Protein AF-A0A7S1CVS3-F1 (afdb_monomer)

Nearest PDB structures (foldseek):
  8dti-assembly1_B  TM=2.992E-01  e=9.315E-01  Arabidopsis thaliana
  2vgx-assembly1_B  TM=3.542E-01  e=3.671E+00  Yersinia enterocolitica
  4eba-assembly1_A  TM=3.182E-01  e=9.308E+00  Kluyveromyces lactis NRRL Y-1140
  6ixe-assembly1_A  TM=2.007E-01  e=2.873E+00  Homo sapiens
  6djl-assembly1_C  TM=1.497E-01  e=4.689E+00  Homo sapiens

Solvent-accessible surface area (backbone atoms only — not comparable to full-atom values): 9410 Å² total; per-residue (Å²): 112,72,71,58,54,51,52,50,48,51,51,50,51,50,48,51,50,48,48,50,50,35,66,66,68,74,76,48,76,77,77,57,92,56,55,66,53,52,51,52,52,53,50,31,69,76,44,75,64,57,76,87,46,68,66,67,38,40,54,53,17,51,50,20,41,56,49,18,71,74,68,66,44,62,70,28,43,55,46,14,55,51,31,34,55,55,36,44,53,40,37,76,70,65,40,68,83,28,45,32,48,32,37,37,43,51,32,48,63,42,50,74,40,58,73,59,29,64,77,39,40,71,60,42,55,49,32,38,52,49,18,28,52,47,21,51,76,68,68,40,56,71,54,22,19,53,40,30,35,51,43,16,50,44,32,35,75,76,69,60,39,54,70,66,15,52,53,33,38,51,51,17,53,49,40,56,60,74,71,110

Foldseek 3Di:
DVVVLVVVVVVLVVVLVVVLCCLQVVPDDPPPPCVLVVSQVVVCVSPVPDPPDLVSLLSLLVVLLVVCVVPVDVVSLVSNVVSLVVLVVVVVVVVLVSVLSNLLSVLSNQVSVLVSCVVCVVVSLVSLVVSLVSCVVVVPLVSNLSSLLVSLCCCCPRVNNPVVSVVSPVVSVVSVVVVD

Structure (mmCIF, N/CA/C/O backbone):
data_AF-A0A7S1CVS3-F1
#
_entry.id   AF-A0A7S1CVS3-F1
#
loop_
_atom_site.group_PDB
_atom_site.id
_atom_site.type_symbol
_atom_site.label_atom_id
_atom_site.label_alt_id
_atom_site.label_comp_id
_atom_site.label_asym_id
_atom_site.label_entity_id
_atom_site.label_seq_id
_atom_site.pdbx_PDB_ins_code
_atom_site.Cartn_x
_atom_site.Cartn_y
_atom_site.Cartn_z
_atom_site.occupancy
_atom_site.B_iso_or_equiv
_atom_site.auth_seq_id
_atom_site.auth_comp_id
_atom_site.auth_asym_id
_atom_site.auth_atom_id
_atom_site.pdbx_PDB_model_num
ATOM 1 N N . ILE A 1 1 ? 1.269 -19.958 -30.016 1.00 48.56 1 ILE A N 1
ATOM 2 C CA . ILE A 1 1 ? 1.793 -20.175 -28.644 1.00 48.56 1 ILE A CA 1
ATOM 3 C C . ILE A 1 1 ? 2.283 -18.860 -28.011 1.00 48.56 1 ILE A C 1
ATOM 5 O O . ILE A 1 1 ? 1.741 -18.489 -26.980 1.00 48.56 1 ILE A O 1
ATOM 9 N N . GLU A 1 2 ? 3.196 -18.084 -28.617 1.00 33.97 2 GLU A N 1
ATOM 10 C CA . GLU A 1 2 ? 3.645 -16.783 -28.047 1.00 33.97 2 GLU A CA 1
ATOM 11 C C . GLU A 1 2 ? 2.582 -15.661 -28.049 1.00 33.97 2 GLU A C 1
ATOM 13 O O . GLU A 1 2 ? 2.489 -14.868 -27.113 1.00 33.97 2 GLU A O 1
ATOM 18 N N . LEU A 1 3 ? 1.717 -15.603 -29.064 1.00 28.73 3 LEU A N 1
ATOM 19 C CA . LEU A 1 3 ? 0.639 -14.601 -29.139 1.00 28.73 3 LEU A CA 1
ATOM 20 C C . LEU A 1 3 ? -0.475 -14.825 -28.097 1.00 28.73 3 LEU A C 1
ATOM 22 O O . LEU A 1 3 ? -1.097 -13.874 -27.624 1.00 28.73 3 LEU A O 1
ATOM 26 N N . GLU A 1 4 ? -0.705 -16.073 -27.688 1.00 36.03 4 GLU A N 1
ATOM 27 C CA . GLU A 1 4 ? -1.702 -16.425 -26.668 1.00 36.03 4 GLU A CA 1
ATOM 28 C C . GLU A 1 4 ? -1.194 -16.143 -25.250 1.00 36.03 4 GLU A C 1
ATOM 30 O O . GLU A 1 4 ? -1.953 -15.650 -24.413 1.00 36.03 4 GLU A O 1
ATOM 35 N N . SER A 1 5 ? 0.097 -16.375 -24.985 1.00 35.81 5 SER A N 1
ATOM 36 C CA . SER A 1 5 ? 0.716 -16.045 -23.695 1.00 35.81 5 SER A CA 1
ATOM 37 C C . SER A 1 5 ? 0.800 -14.531 -23.471 1.00 35.81 5 SER A C 1
ATOM 39 O O . SER A 1 5 ? 0.556 -14.058 -22.359 1.00 35.81 5 SER A O 1
ATOM 41 N N . THR A 1 6 ? 1.041 -13.757 -24.534 1.00 37.31 6 THR A N 1
ATOM 42 C CA . THR A 1 6 ? 1.066 -12.286 -24.495 1.00 37.31 6 THR A CA 1
ATOM 43 C C . THR A 1 6 ? -0.329 -11.704 -24.224 1.00 37.31 6 THR A C 1
ATOM 45 O O . THR A 1 6 ? -0.484 -10.819 -23.381 1.00 37.31 6 THR A O 1
ATOM 48 N N . ASN A 1 7 ? -1.377 -12.268 -24.838 1.00 43.47 7 ASN A N 1
ATOM 49 C CA . ASN A 1 7 ? -2.770 -11.895 -24.560 1.00 43.47 7 ASN A CA 1
ATOM 50 C C . ASN A 1 7 ? -3.224 -12.285 -23.143 1.00 43.47 7 ASN A C 1
ATOM 52 O O . ASN A 1 7 ? -3.950 -11.532 -22.491 1.00 43.47 7 ASN A O 1
ATOM 56 N N . ALA A 1 8 ? -2.784 -13.437 -22.632 1.00 38.81 8 ALA A N 1
ATOM 57 C CA . ALA A 1 8 ? -3.053 -13.848 -21.256 1.00 38.81 8 ALA A CA 1
ATOM 58 C C . ALA A 1 8 ? -2.355 -12.933 -20.234 1.00 38.81 8 ALA A C 1
ATOM 60 O O . ALA A 1 8 ? -2.950 -12.603 -19.208 1.00 38.81 8 ALA A O 1
ATOM 61 N N . LEU A 1 9 ? -1.132 -12.471 -20.525 1.00 40.53 9 LEU A N 1
ATOM 62 C CA . LEU A 1 9 ? -0.400 -11.505 -19.701 1.00 40.53 9 LEU A CA 1
ATOM 63 C C . LEU A 1 9 ? -1.090 -10.139 -19.691 1.00 40.53 9 LEU A C 1
ATOM 65 O O . LEU A 1 9 ? -1.305 -9.583 -18.615 1.00 40.53 9 LEU A O 1
ATOM 69 N N . ALA A 1 10 ? -1.480 -9.631 -20.862 1.00 41.41 10 ALA A N 1
ATOM 70 C CA . ALA A 1 10 ? -2.217 -8.378 -20.977 1.00 41.41 10 ALA A CA 1
ATOM 71 C C . ALA A 1 10 ? -3.531 -8.443 -20.186 1.00 41.41 10 ALA A C 1
ATOM 73 O O . ALA A 1 10 ? -3.801 -7.547 -19.395 1.00 41.41 10 ALA A O 1
ATOM 74 N N . ARG A 1 11 ? -4.290 -9.544 -20.296 1.00 44.75 11 ARG A N 1
ATOM 75 C CA . ARG A 1 11 ? -5.521 -9.777 -19.519 1.00 44.75 11 ARG A CA 1
ATOM 76 C C . ARG A 1 11 ? -5.265 -9.937 -18.024 1.00 44.75 11 ARG A C 1
ATOM 78 O O . ARG A 1 11 ? -6.053 -9.439 -17.236 1.00 44.75 11 ARG A O 1
ATOM 85 N N . ALA A 1 12 ? -4.183 -10.594 -17.614 1.00 46.34 12 ALA A N 1
ATOM 86 C CA . ALA A 1 12 ? -3.839 -10.758 -16.203 1.00 46.34 12 ALA A CA 1
ATOM 87 C C . ALA A 1 12 ? -3.381 -9.437 -15.566 1.00 46.34 12 ALA A C 1
ATOM 89 O O . ALA A 1 12 ? -3.755 -9.141 -14.432 1.00 46.34 12 ALA A O 1
ATOM 90 N N . VAL A 1 13 ? -2.613 -8.624 -16.293 1.00 49.09 13 VAL A N 1
ATOM 91 C CA . VAL A 1 13 ? -2.205 -7.278 -15.870 1.00 49.09 13 VAL A CA 1
ATOM 92 C C . VAL A 1 13 ? -3.411 -6.346 -15.855 1.00 49.09 13 VAL A C 1
ATOM 94 O O . VAL A 1 13 ? -3.630 -5.721 -14.827 1.00 49.09 13 VAL A O 1
ATOM 97 N N . LEU A 1 14 ? -4.243 -6.328 -16.904 1.00 48.97 14 LEU A N 1
ATOM 98 C CA . LEU A 1 14 ? -5.512 -5.590 -16.937 1.00 48.97 14 LEU A CA 1
ATOM 99 C C . LEU A 1 14 ? -6.447 -6.027 -15.818 1.00 48.97 14 LEU A C 1
ATOM 101 O O . LEU A 1 14 ? -7.031 -5.169 -15.184 1.00 48.97 14 LEU A O 1
ATOM 105 N N . PHE A 1 15 ? -6.548 -7.322 -15.521 1.00 54.62 15 PHE A N 1
ATOM 106 C CA . PHE A 1 15 ? -7.357 -7.824 -14.414 1.00 54.62 15 PHE A CA 1
ATOM 107 C C . PHE A 1 15 ? -6.768 -7.422 -13.067 1.00 54.62 15 PHE A C 1
ATOM 109 O O . PHE A 1 15 ? -7.522 -7.039 -12.194 1.00 54.62 15 PHE A O 1
ATOM 116 N N . THR A 1 16 ? -5.444 -7.450 -12.883 1.00 53.47 16 THR A N 1
ATOM 117 C CA . THR A 1 16 ? -4.801 -6.994 -11.634 1.00 53.47 16 THR A CA 1
ATOM 118 C C . THR A 1 16 ? -4.971 -5.493 -11.459 1.00 53.47 16 THR A C 1
ATOM 120 O O . THR A 1 16 ? -5.294 -5.047 -10.370 1.00 53.47 16 THR A O 1
ATOM 123 N N . TYR A 1 17 ? -4.812 -4.729 -12.537 1.00 53.91 17 TYR A N 1
ATOM 124 C CA . TYR A 1 17 ? -5.022 -3.291 -12.568 1.00 53.91 17 TYR A CA 1
ATOM 125 C C . TYR A 1 17 ? -6.494 -2.969 -12.307 1.00 53.91 17 TYR A C 1
ATOM 127 O O . TYR A 1 17 ? -6.792 -2.189 -11.417 1.00 53.91 17 TYR A O 1
ATOM 135 N N . GLN A 1 18 ? -7.427 -3.662 -12.962 1.00 53.78 18 GLN A N 1
ATOM 136 C CA . GLN A 1 18 ? -8.861 -3.584 -12.686 1.00 53.78 18 GLN A CA 1
ATOM 137 C C . GLN A 1 18 ? -9.180 -3.999 -11.255 1.00 53.78 18 GLN A C 1
ATOM 139 O O . GLN A 1 18 ? -10.004 -3.340 -10.646 1.00 53.78 18 GLN A O 1
ATOM 144 N N . LEU A 1 19 ? -8.534 -5.017 -10.681 1.00 53.34 19 LEU A N 1
ATOM 145 C CA . LEU A 1 19 ? -8.735 -5.435 -9.292 1.00 53.34 19 LEU A CA 1
ATOM 146 C C . LEU A 1 19 ? -8.217 -4.373 -8.318 1.00 53.34 19 LEU A C 1
ATOM 148 O O . LEU A 1 19 ? -8.873 -4.094 -7.321 1.00 53.34 19 LEU A O 1
ATOM 152 N N . THR A 1 20 ? -7.061 -3.773 -8.607 1.00 51.88 20 THR A N 1
ATOM 153 C CA . THR A 1 20 ? -6.463 -2.687 -7.823 1.00 51.88 20 THR A CA 1
ATOM 154 C C . THR A 1 20 ? -7.328 -1.434 -7.891 1.00 51.88 20 THR A C 1
ATOM 156 O O . THR A 1 20 ? -7.692 -0.911 -6.844 1.00 51.88 20 THR A O 1
ATOM 159 N N . LEU A 1 21 ? -7.759 -1.023 -9.087 1.00 46.16 21 LEU A N 1
ATOM 160 C CA . LEU A 1 21 ? -8.699 0.082 -9.292 1.00 46.16 21 LEU A CA 1
ATOM 161 C C . LEU A 1 21 ? -10.051 -0.214 -8.615 1.00 46.16 21 LEU A C 1
ATOM 163 O O . LEU A 1 21 ? -10.599 0.631 -7.920 1.00 46.16 21 LEU A O 1
ATOM 167 N N . SER A 1 22 ? -10.563 -1.439 -8.729 1.00 44.00 22 SER A N 1
ATOM 168 C CA . SER A 1 22 ? -11.824 -1.883 -8.114 1.00 44.00 22 SER A CA 1
ATOM 169 C C . SER A 1 22 ? -11.771 -1.900 -6.584 1.00 44.00 22 SER A C 1
ATOM 171 O O . SER A 1 22 ? -12.767 -1.617 -5.916 1.00 44.00 22 SER A O 1
ATOM 173 N N . LEU A 1 23 ? -10.612 -2.233 -6.011 1.00 46.97 23 LEU A N 1
ATOM 174 C CA . LEU A 1 23 ? -10.381 -2.214 -4.569 1.00 46.97 23 LEU A CA 1
ATOM 175 C C . LEU A 1 23 ? -10.119 -0.801 -4.030 1.00 46.97 23 LEU A C 1
ATOM 177 O O . LEU A 1 23 ? -10.483 -0.559 -2.877 1.00 46.97 23 LEU A O 1
ATOM 181 N N . HIS A 1 24 ? -9.551 0.099 -4.842 1.00 42.38 24 HIS A N 1
ATOM 182 C CA . HIS A 1 24 ? -9.331 1.512 -4.508 1.00 42.38 24 HIS A CA 1
ATOM 183 C C . HIS A 1 24 ? -10.597 2.366 -4.617 1.00 42.38 24 HIS A C 1
ATOM 185 O O . HIS A 1 24 ? -11.024 2.950 -3.628 1.00 42.38 24 HIS A O 1
ATOM 191 N N . PHE A 1 25 ? -11.316 2.338 -5.739 1.00 40.97 25 PHE A N 1
ATOM 192 C CA . PHE A 1 25 ? -12.445 3.249 -5.977 1.00 40.97 25 PHE A CA 1
ATOM 193 C C . PHE A 1 25 ? -13.744 2.933 -5.208 1.00 40.97 25 PHE A C 1
ATOM 195 O O . PHE A 1 25 ? -14.779 3.526 -5.498 1.00 40.97 25 PHE A O 1
ATOM 202 N N . LYS A 1 26 ? -13.749 1.990 -4.250 1.00 45.81 26 LYS A N 1
ATOM 203 C CA . LYS A 1 26 ? -14.957 1.519 -3.520 1.00 45.81 26 LYS A CA 1
ATOM 204 C C . LYS A 1 26 ? -16.151 1.130 -4.422 1.00 45.81 26 LYS A C 1
ATOM 206 O O . LYS A 1 26 ? -17.255 0.940 -3.920 1.00 45.81 26 LYS A O 1
ATOM 211 N N . ALA A 1 27 ? -15.938 0.967 -5.727 1.00 41.53 27 ALA A N 1
ATOM 212 C CA . ALA A 1 27 ? -16.992 0.792 -6.724 1.00 41.53 27 ALA A CA 1
ATOM 213 C C . ALA A 1 27 ? -17.229 -0.671 -7.126 1.00 41.53 27 ALA A C 1
ATOM 215 O O . ALA A 1 27 ? -18.006 -0.939 -8.039 1.00 41.53 27 ALA A O 1
ATOM 216 N N . TRP A 1 28 ? -16.594 -1.643 -6.469 1.00 40.38 28 TRP A N 1
ATOM 217 C CA . TRP A 1 28 ? -16.768 -3.044 -6.837 1.00 40.38 28 TRP A CA 1
ATOM 218 C C . TRP A 1 28 ? -17.517 -3.835 -5.786 1.00 40.38 28 TRP A C 1
ATOM 220 O O . TRP A 1 28 ? -17.183 -3.810 -4.598 1.00 40.38 28 TRP A O 1
ATOM 230 N N . LYS A 1 29 ? -18.512 -4.584 -6.280 1.00 42.59 29 LYS A N 1
ATOM 231 C CA . LYS A 1 29 ? -19.126 -5.713 -5.586 1.00 42.59 29 LYS A CA 1
ATOM 232 C C . LYS A 1 29 ? -18.035 -6.469 -4.820 1.00 42.59 29 LYS A C 1
ATOM 234 O O . LYS A 1 29 ? -16.942 -6.639 -5.369 1.00 42.59 29 LYS A O 1
ATOM 239 N N . PRO A 1 30 ? -18.293 -6.892 -3.570 1.00 46.47 30 PRO A N 1
ATOM 240 C CA . PRO A 1 30 ? -17.316 -7.647 -2.801 1.00 46.47 30 PRO A CA 1
ATOM 241 C C . PRO A 1 30 ? -16.773 -8.763 -3.689 1.00 46.47 30 PRO A C 1
ATOM 243 O O . PRO A 1 30 ? -17.557 -9.553 -4.210 1.00 46.47 30 PRO A O 1
ATOM 246 N N . LEU A 1 31 ? -15.454 -8.766 -3.916 1.00 51.56 31 LEU A N 1
ATOM 247 C CA . LEU A 1 31 ? -14.780 -9.881 -4.571 1.00 51.56 31 LEU A CA 1
ATOM 248 C C . LEU A 1 31 ? -15.276 -11.141 -3.87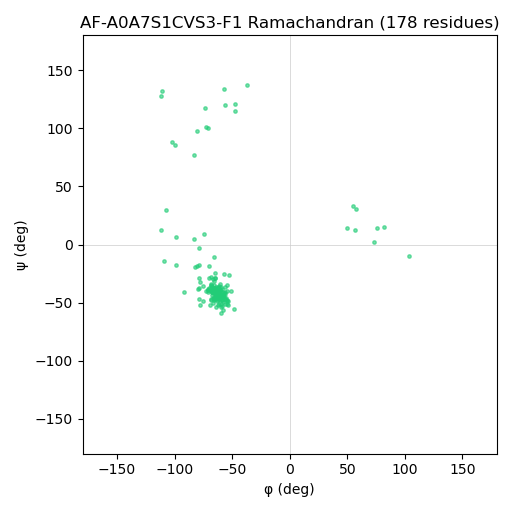9 1.00 51.56 31 LEU A C 1
ATOM 250 O O . LEU A 1 31 ? -15.047 -11.299 -2.675 1.00 51.56 31 LEU A O 1
ATOM 254 N N . GLU A 1 32 ? -15.995 -11.990 -4.609 1.00 56.34 32 GLU A N 1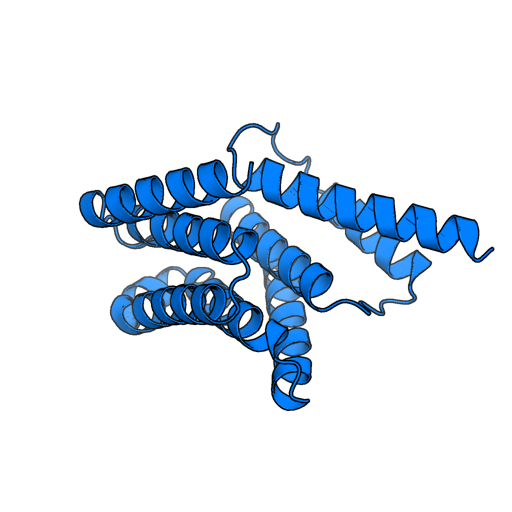
ATOM 255 C CA . GLU A 1 32 ? -16.452 -13.247 -4.040 1.00 56.34 32 GLU A CA 1
ATOM 256 C C . GLU A 1 32 ? -15.214 -13.998 -3.565 1.00 56.34 32 GLU A C 1
ATOM 258 O O . GLU A 1 32 ? -14.181 -14.047 -4.249 1.00 56.34 32 GLU A O 1
ATOM 263 N N . ASP A 1 33 ? -15.290 -14.530 -2.352 1.00 57.53 33 ASP A N 1
ATOM 264 C CA . ASP A 1 33 ? -14.160 -15.204 -1.740 1.00 57.53 33 ASP A CA 1
ATOM 265 C C . ASP A 1 33 ? -13.702 -16.341 -2.671 1.00 57.53 33 ASP A C 1
ATOM 267 O O . ASP A 1 33 ? -14.478 -17.223 -3.035 1.00 57.53 33 ASP A O 1
ATOM 271 N N . GLY A 1 34 ? -12.446 -16.283 -3.120 1.00 64.12 34 GLY A N 1
ATOM 272 C CA . GLY A 1 34 ? -11.900 -17.209 -4.117 1.00 64.12 34 GLY A CA 1
ATOM 273 C C . GLY A 1 34 ? -11.752 -16.666 -5.545 1.00 64.12 34 GLY A C 1
ATOM 274 O O . GLY A 1 34 ? -11.064 -17.307 -6.336 1.00 64.12 34 GLY A O 1
ATOM 275 N N . GLN A 1 35 ? -12.277 -15.487 -5.902 1.00 68.25 35 GLN A N 1
ATOM 276 C CA . GLN A 1 35 ? -11.976 -14.859 -7.206 1.00 68.25 35 GLN A CA 1
ATOM 277 C C . GLN A 1 35 ? -10.486 -14.502 -7.337 1.00 68.25 35 GLN A C 1
ATOM 279 O O . GLN A 1 35 ? -9.861 -14.784 -8.361 1.00 68.25 35 GLN A O 1
ATOM 284 N N . PHE A 1 36 ? -9.889 -13.972 -6.265 1.00 69.06 36 PHE A N 1
ATOM 285 C CA . PHE A 1 36 ? -8.442 -13.755 -6.183 1.00 69.06 36 PHE A CA 1
ATOM 286 C C . PHE A 1 36 ? -7.656 -15.072 -6.281 1.00 69.06 36 PHE A C 1
ATOM 288 O O . PHE A 1 36 ? -6.659 -15.140 -6.994 1.00 69.06 36 PHE A O 1
ATOM 295 N N . ASP A 1 37 ? -8.134 -16.139 -5.631 1.00 68.94 37 ASP A N 1
ATOM 296 C CA . ASP A 1 37 ? -7.485 -17.454 -5.689 1.00 68.94 37 ASP A CA 1
ATOM 297 C C . ASP A 1 37 ? -7.530 -18.040 -7.109 1.00 68.94 37 ASP A C 1
ATOM 299 O O . ASP A 1 37 ? -6.525 -18.560 -7.587 1.00 68.94 37 ASP A O 1
ATOM 303 N N . ARG A 1 38 ? -8.663 -17.917 -7.821 1.00 67.44 38 ARG A N 1
ATOM 304 C CA . ARG A 1 38 ? -8.777 -18.341 -9.229 1.00 67.44 38 ARG A CA 1
ATOM 305 C C . ARG A 1 38 ? -7.776 -17.600 -10.110 1.00 67.44 38 ARG A C 1
ATOM 307 O O . ARG A 1 38 ? -7.100 -18.238 -10.912 1.00 67.44 38 ARG A O 1
ATOM 314 N N . TYR A 1 39 ? -7.643 -16.287 -9.928 1.00 66.31 39 TYR A N 1
ATOM 315 C CA . TYR A 1 39 ? -6.660 -15.485 -10.654 1.00 66.31 39 TYR A CA 1
ATOM 316 C C . TYR A 1 39 ? -5.223 -15.955 -10.393 1.00 66.31 39 TYR A C 1
ATOM 318 O O . TYR A 1 39 ? -4.483 -16.236 -11.340 1.00 66.31 39 TYR A O 1
ATOM 326 N N . VAL A 1 40 ? -4.842 -16.097 -9.118 1.00 66.50 40 VAL A N 1
ATOM 327 C CA . VAL A 1 40 ? -3.501 -16.558 -8.734 1.00 66.50 40 VAL A CA 1
ATOM 328 C C . VAL A 1 40 ? -3.230 -17.948 -9.306 1.00 66.50 40 VAL A C 1
ATOM 330 O O . VAL A 1 40 ? -2.175 -18.156 -9.894 1.00 66.50 40 VAL A O 1
ATOM 333 N N . ASN A 1 41 ? -4.190 -18.871 -9.218 1.00 68.56 41 ASN A N 1
ATOM 334 C CA . ASN A 1 41 ? -4.041 -20.234 -9.727 1.00 68.56 41 ASN A CA 1
ATOM 335 C C . ASN A 1 41 ? -3.864 -20.277 -11.251 1.00 68.56 41 ASN A C 1
ATOM 337 O O . ASN A 1 41 ? -2.991 -20.991 -11.740 1.00 68.56 41 ASN A O 1
ATOM 341 N N . VAL A 1 42 ? -4.655 -19.509 -12.012 1.00 64.75 42 VAL A N 1
ATOM 342 C CA . VAL A 1 42 ? -4.506 -19.426 -13.477 1.00 64.75 42 VAL A CA 1
ATOM 343 C C . VAL A 1 42 ? -3.131 -18.875 -13.832 1.00 64.75 42 VAL A C 1
ATOM 345 O O . VAL A 1 42 ? -2.423 -19.452 -14.653 1.00 64.75 42 VAL A O 1
ATOM 348 N N . ARG A 1 43 ? -2.710 -17.799 -13.167 1.00 64.50 43 ARG A N 1
ATOM 349 C CA . ARG A 1 43 ? -1.398 -17.194 -13.385 1.00 64.50 43 ARG A CA 1
ATOM 350 C C . ARG A 1 43 ? -0.257 -18.155 -13.042 1.00 64.50 43 ARG A C 1
ATOM 352 O O . ARG A 1 43 ? 0.670 -18.308 -13.829 1.00 64.50 43 ARG A O 1
ATOM 359 N N . GLU A 1 44 ? -0.306 -18.811 -11.886 1.00 67.06 44 GLU A N 1
ATOM 360 C CA . GLU A 1 44 ? 0.725 -19.769 -11.475 1.00 67.06 44 GLU A CA 1
ATOM 361 C C . GLU A 1 44 ? 0.802 -20.961 -12.428 1.00 67.06 44 GLU A C 1
ATOM 363 O O . GLU A 1 44 ? 1.907 -21.391 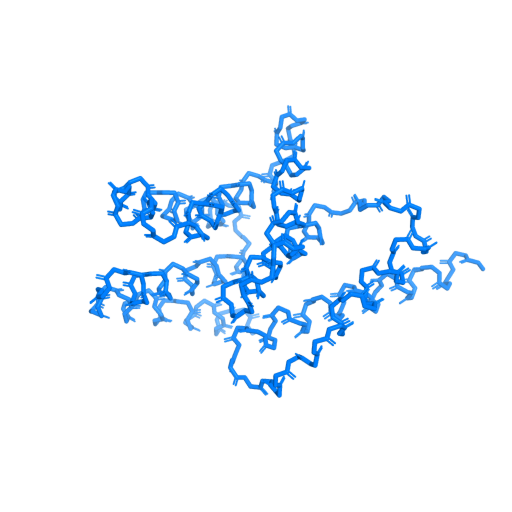-12.748 1.00 67.06 44 GLU A O 1
ATOM 368 N N . LYS A 1 45 ? -0.341 -21.431 -12.942 1.00 63.97 45 LYS A N 1
ATOM 369 C CA . LYS A 1 45 ? -0.410 -22.509 -13.935 1.00 63.97 45 LYS A CA 1
ATOM 370 C C . LYS A 1 45 ? 0.176 -22.099 -15.290 1.00 63.97 45 LYS A C 1
ATOM 372 O O . LYS A 1 45 ? 0.865 -22.901 -15.906 1.00 63.97 45 LYS A O 1
ATOM 377 N N . VAL A 1 46 ? -0.073 -20.868 -15.743 1.00 56.12 46 VAL A N 1
ATOM 378 C CA . VAL A 1 46 ? 0.423 -20.358 -17.037 1.00 56.12 46 VAL A CA 1
ATOM 379 C C . VAL A 1 46 ? 1.916 -20.019 -16.986 1.00 56.12 46 VAL A C 1
ATOM 381 O O . VAL A 1 46 ? 2.625 -20.248 -17.959 1.00 56.12 46 VAL A O 1
ATOM 384 N N . PHE A 1 47 ? 2.412 -19.504 -15.858 1.00 55.16 47 PHE A N 1
ATOM 385 C CA . PHE A 1 47 ? 3.785 -18.993 -15.739 1.00 55.16 47 PHE A CA 1
ATOM 386 C C . PHE A 1 47 ? 4.687 -19.837 -14.823 1.00 55.16 47 PHE A C 1
ATOM 388 O O . PHE A 1 47 ? 5.749 -19.373 -14.412 1.00 55.16 47 PHE A O 1
ATOM 395 N N . GLY A 1 48 ? 4.264 -21.043 -14.430 1.00 56.56 48 GLY A N 1
ATOM 396 C CA . GLY A 1 48 ? 5.033 -21.921 -13.536 1.00 56.56 48 GLY A CA 1
ATOM 397 C C . GLY A 1 48 ? 5.380 -21.279 -12.183 1.00 56.56 48 GLY A C 1
ATOM 398 O O . GLY A 1 48 ? 6.446 -21.522 -11.629 1.00 56.56 48 GLY A O 1
ATOM 399 N N . GLY A 1 49 ? 4.534 -20.375 -11.676 1.00 56.06 49 GLY A N 1
ATOM 400 C CA . GLY A 1 49 ? 4.806 -19.599 -10.454 1.00 56.06 49 GLY A CA 1
ATOM 401 C C . GLY A 1 49 ? 5.858 -18.481 -10.596 1.00 56.06 49 GLY A C 1
ATOM 402 O O . GLY A 1 49 ? 6.153 -17.760 -9.625 1.00 56.06 49 GLY A O 1
ATOM 403 N N . HIS A 1 50 ? 6.407 -18.263 -11.795 1.00 54.06 50 HIS A N 1
ATOM 404 C CA . HIS A 1 50 ? 7.293 -17.138 -12.071 1.00 54.06 50 HIS A CA 1
ATOM 405 C C . HIS A 1 50 ? 6.494 -15.853 -12.312 1.00 54.06 50 HIS A C 1
ATOM 407 O O . HIS A 1 50 ? 6.045 -15.542 -13.408 1.00 54.06 50 HIS A O 1
ATOM 413 N N . VAL A 1 51 ? 6.375 -15.035 -11.267 1.00 57.34 51 VAL A N 1
ATOM 414 C CA . VAL A 1 51 ? 6.104 -13.607 -11.432 1.00 57.34 51 VAL A CA 1
ATOM 415 C C . VAL A 1 51 ? 7.362 -12.943 -12.003 1.00 57.34 51 VAL A C 1
ATOM 417 O O . VAL A 1 51 ? 8.324 -12.717 -11.267 1.00 57.34 51 VAL A O 1
ATOM 420 N N . SER A 1 52 ? 7.367 -12.690 -13.312 1.00 63.94 52 SER A N 1
ATOM 421 C CA . SER A 1 52 ? 8.470 -12.043 -14.041 1.00 63.94 52 SER A CA 1
ATOM 422 C C . SER A 1 52 ? 8.476 -10.515 -13.915 1.00 63.94 52 SER A C 1
ATOM 424 O O . SER A 1 52 ? 9.506 -9.892 -14.136 1.00 63.94 52 SER A O 1
ATOM 426 N N . ASN A 1 53 ? 7.350 -9.907 -13.526 1.00 79.25 53 ASN A N 1
ATOM 427 C CA . ASN A 1 53 ? 7.195 -8.455 -13.447 1.00 79.25 53 ASN A CA 1
ATOM 428 C C . ASN A 1 53 ? 7.054 -7.969 -11.992 1.00 79.25 53 ASN A C 1
ATOM 430 O O . ASN A 1 53 ? 6.185 -8.437 -11.246 1.00 79.25 53 ASN A O 1
ATOM 434 N N . CYS A 1 54 ? 7.891 -6.996 -11.619 1.00 83.62 54 CYS A N 1
ATOM 435 C CA . CYS A 1 54 ? 7.931 -6.392 -10.293 1.00 83.62 54 CYS A CA 1
ATOM 436 C C . CYS A 1 54 ? 6.601 -5.753 -9.869 1.00 83.62 54 CYS A C 1
ATOM 438 O O . CYS A 1 54 ? 6.115 -6.021 -8.769 1.00 83.62 54 CYS A O 1
ATOM 440 N N . SER A 1 55 ? 5.963 -4.991 -10.757 1.00 83.75 55 SER A N 1
ATOM 441 C CA . SER A 1 55 ? 4.673 -4.345 -10.498 1.00 83.75 55 SER A CA 1
ATOM 442 C C . SER A 1 55 ? 3.563 -5.366 -10.265 1.00 83.75 55 SER A C 1
ATOM 444 O O . SER A 1 55 ? 2.796 -5.260 -9.314 1.00 83.75 55 SER A O 1
ATOM 446 N N . ALA A 1 56 ? 3.517 -6.431 -11.067 1.00 80.75 56 ALA A N 1
ATOM 447 C CA . ALA A 1 56 ? 2.507 -7.474 -10.904 1.00 80.75 56 ALA A CA 1
ATOM 448 C C . ALA A 1 56 ? 2.692 -8.287 -9.607 1.00 80.75 56 ALA A C 1
ATOM 450 O O . ALA A 1 56 ? 1.728 -8.823 -9.066 1.00 80.75 56 ALA A O 1
ATOM 451 N N . CYS A 1 57 ? 3.922 -8.413 -9.101 1.00 86.62 57 CYS A N 1
ATOM 452 C CA . CYS A 1 57 ? 4.183 -8.984 -7.777 1.00 86.62 57 CYS A CA 1
ATOM 453 C C . CYS A 1 57 ? 3.731 -8.047 -6.656 1.00 86.62 57 CYS A C 1
ATOM 455 O O . CYS A 1 57 ? 3.229 -8.504 -5.629 1.00 86.62 57 CYS A O 1
ATOM 457 N N . PHE A 1 58 ? 3.946 -6.746 -6.851 1.00 90.62 58 PHE A N 1
ATOM 458 C CA . PHE A 1 58 ? 3.590 -5.715 -5.890 1.00 90.62 58 PHE A CA 1
ATOM 459 C C . PHE A 1 58 ? 2.082 -5.671 -5.701 1.00 90.62 58 PHE A C 1
ATOM 461 O O . PHE A 1 58 ? 1.616 -5.851 -4.579 1.00 90.62 58 PHE A O 1
ATOM 468 N N . LEU A 1 59 ? 1.334 -5.542 -6.798 1.00 84.88 59 LEU A N 1
ATOM 469 C CA . LEU A 1 59 ? -0.123 -5.478 -6.760 1.00 84.88 59 LEU A CA 1
ATOM 470 C C . LEU A 1 59 ? -0.719 -6.742 -6.133 1.00 84.88 59 LEU A C 1
ATOM 472 O O . LEU A 1 59 ? -1.614 -6.651 -5.302 1.00 84.88 59 LEU A O 1
ATOM 476 N N . GLU A 1 60 ? -0.179 -7.922 -6.446 1.00 85.12 60 GLU A N 1
ATOM 477 C CA . GLU A 1 60 ? -0.621 -9.169 -5.816 1.00 85.12 60 GLU A CA 1
ATOM 478 C C . GLU A 1 60 ? -0.371 -9.177 -4.299 1.00 85.12 60 GLU A C 1
ATOM 480 O O . GLU A 1 60 ? -1.239 -9.581 -3.524 1.00 85.12 60 GLU A O 1
ATOM 485 N N . GLY A 1 61 ? 0.805 -8.713 -3.862 1.00 91.19 61 GLY A N 1
ATOM 486 C CA . GLY A 1 61 ? 1.129 -8.578 -2.444 1.00 91.19 61 GLY A CA 1
ATOM 487 C C . GLY A 1 61 ? 0.216 -7.582 -1.734 1.00 91.19 61 GLY A C 1
ATOM 488 O O . GLY A 1 61 ? -0.299 -7.883 -0.658 1.00 91.19 61 GLY A O 1
ATOM 489 N N . PHE A 1 62 ? -0.015 -6.435 -2.365 1.00 90.25 62 PHE A N 1
ATOM 490 C CA . PHE A 1 62 ? -0.855 -5.356 -1.864 1.00 90.25 62 PHE A CA 1
ATOM 491 C C . PHE A 1 62 ? -2.308 -5.814 -1.707 1.00 90.25 62 PHE A C 1
ATOM 493 O O . PHE A 1 62 ? -2.857 -5.772 -0.607 1.00 90.25 62 PHE A O 1
ATOM 500 N N . VAL A 1 63 ? -2.894 -6.388 -2.761 1.00 84.12 63 VAL A N 1
ATOM 501 C CA . VAL A 1 63 ? -4.242 -6.974 -2.735 1.00 84.12 63 VAL A CA 1
ATOM 502 C C . VAL A 1 63 ? -4.359 -8.057 -1.664 1.00 84.12 63 VAL A C 1
ATOM 504 O O . VAL A 1 63 ? -5.355 -8.101 -0.944 1.00 84.12 63 VAL A O 1
ATOM 507 N N . ALA A 1 64 ? -3.350 -8.918 -1.510 1.00 88.19 64 ALA A N 1
ATOM 508 C CA . ALA A 1 64 ? -3.370 -9.946 -0.476 1.00 88.19 64 ALA A CA 1
ATOM 509 C C . ALA A 1 64 ? -3.405 -9.347 0.944 1.00 88.19 64 ALA A C 1
ATOM 511 O O . ALA A 1 64 ? -4.103 -9.877 1.811 1.00 88.19 64 ALA A O 1
ATOM 512 N N . PHE A 1 65 ? -2.714 -8.231 1.196 1.00 91.25 65 PHE A N 1
ATOM 513 C CA . PHE A 1 65 ? -2.844 -7.520 2.470 1.00 91.25 65 PHE A CA 1
ATOM 514 C C . PHE A 1 65 ? -4.245 -6.923 2.648 1.00 91.25 65 PHE A C 1
ATOM 516 O O . PHE A 1 65 ? -4.864 -7.181 3.680 1.00 91.25 65 PHE A O 1
ATOM 523 N N . LEU A 1 66 ? -4.801 -6.252 1.635 1.00 84.81 66 LEU A N 1
ATOM 524 C CA . LEU A 1 66 ? -6.168 -5.706 1.687 1.00 84.81 66 LEU A CA 1
ATOM 525 C C . LEU A 1 66 ? -7.227 -6.795 1.945 1.00 84.81 66 LEU A C 1
ATOM 527 O O . LEU A 1 66 ? -8.123 -6.630 2.776 1.00 84.81 66 LEU A O 1
ATOM 531 N N . LEU A 1 67 ? -7.111 -7.947 1.278 1.00 82.06 67 LEU A N 1
ATOM 532 C CA . LEU A 1 67 ? -7.993 -9.098 1.495 1.00 82.06 67 LEU A CA 1
ATOM 533 C C . LEU A 1 67 ? -7.833 -9.684 2.896 1.00 82.06 67 LEU A C 1
ATOM 535 O O . LEU A 1 67 ? -8.824 -10.085 3.510 1.00 82.06 67 LEU A O 1
ATOM 539 N N . TYR A 1 68 ? -6.609 -9.733 3.424 1.00 88.94 68 TYR A N 1
ATOM 540 C CA . TYR A 1 68 ? -6.385 -10.154 4.800 1.00 88.94 68 TYR A CA 1
ATOM 541 C C . TYR A 1 68 ? -7.028 -9.191 5.804 1.00 88.94 68 TYR A C 1
ATOM 543 O O . TYR A 1 68 ? -7.640 -9.652 6.764 1.00 88.94 68 TYR A O 1
ATOM 551 N N . GLU A 1 69 ? -6.953 -7.877 5.589 1.00 84.12 69 GLU A N 1
ATOM 552 C CA . GLU A 1 69 ? -7.605 -6.903 6.473 1.00 84.12 69 GLU A CA 1
ATOM 553 C C . GLU A 1 69 ? -9.121 -7.094 6.538 1.00 84.12 69 GLU A C 1
ATOM 555 O O . GLU A 1 69 ? -9.698 -7.001 7.623 1.00 84.12 69 GLU A O 1
ATOM 560 N N . ARG A 1 70 ? -9.746 -7.407 5.395 1.00 82.44 70 ARG A N 1
ATOM 561 C CA . ARG A 1 70 ? -11.194 -7.638 5.290 1.00 82.44 70 ARG A CA 1
ATOM 562 C C . ARG A 1 70 ? -11.625 -8.991 5.848 1.00 82.44 70 ARG A C 1
ATOM 564 O O . ARG A 1 70 ? -12.578 -9.069 6.610 1.00 82.44 70 ARG A O 1
ATOM 571 N N . THR A 1 71 ? -10.937 -10.063 5.461 1.00 83.69 71 THR A N 1
ATOM 572 C CA . THR A 1 71 ? -11.390 -11.446 5.717 1.00 83.69 71 THR A CA 1
ATOM 573 C C . THR A 1 71 ? -10.725 -12.103 6.922 1.00 83.69 71 THR A C 1
ATOM 575 O O . THR A 1 71 ? -11.174 -13.152 7.374 1.00 83.69 71 THR A O 1
ATOM 578 N N . ARG A 1 72 ? -9.598 -11.556 7.395 1.00 88.38 72 ARG A N 1
ATOM 579 C CA . ARG A 1 72 ? -8.714 -12.143 8.419 1.00 88.38 72 ARG A CA 1
ATOM 580 C C . ARG A 1 72 ? -8.184 -13.545 8.092 1.00 88.38 72 ARG A C 1
ATOM 582 O O . ARG A 1 72 ? -7.562 -14.189 8.935 1.00 88.38 72 ARG A O 1
ATOM 589 N N . LYS A 1 73 ? -8.328 -14.017 6.847 1.00 87.62 73 LYS A N 1
ATOM 590 C CA . LYS A 1 73 ? -7.836 -15.336 6.429 1.00 87.62 73 LYS A CA 1
ATOM 591 C C . LYS A 1 73 ? -6.313 -15.344 6.287 1.00 87.62 73 LYS A C 1
ATOM 593 O O . LYS A 1 73 ? -5.746 -14.705 5.401 1.00 87.62 73 LYS A O 1
ATOM 598 N N . MET A 1 74 ? -5.642 -16.163 7.099 1.00 93.56 74 MET A N 1
ATOM 599 C CA . MET A 1 74 ? -4.172 -16.247 7.164 1.00 93.56 74 MET A CA 1
ATOM 600 C C . MET A 1 74 ? -3.487 -16.589 5.835 1.00 93.56 74 MET A C 1
ATOM 602 O O . MET A 1 74 ? -2.326 -16.228 5.639 1.00 93.56 74 MET A O 1
ATOM 606 N N . ARG A 1 75 ? -4.180 -17.261 4.905 1.00 92.12 75 ARG A N 1
ATOM 607 C CA . ARG A 1 75 ? -3.657 -17.535 3.555 1.00 92.12 75 ARG A CA 1
ATOM 608 C C . ARG A 1 75 ? -3.257 -16.254 2.817 1.00 92.12 75 ARG A C 1
ATOM 610 O O . ARG A 1 75 ? -2.184 -16.218 2.219 1.00 92.12 75 ARG A O 1
ATOM 617 N N . TYR A 1 76 ? -4.052 -15.190 2.943 1.00 89.06 76 TYR A N 1
ATOM 618 C CA . TYR A 1 76 ? -3.785 -13.909 2.295 1.00 89.06 76 TYR A CA 1
ATOM 619 C C . TYR A 1 76 ? -2.617 -13.182 2.971 1.00 89.06 76 TYR A C 1
ATOM 621 O O . TYR A 1 76 ? -1.712 -12.715 2.287 1.00 89.06 76 TYR A O 1
ATOM 629 N N . LEU A 1 77 ? -2.524 -13.225 4.306 1.00 94.06 77 LEU A N 1
ATOM 630 C CA . LEU A 1 77 ? -1.356 -12.699 5.023 1.00 94.06 77 LEU A CA 1
ATOM 631 C C . LEU A 1 77 ? -0.055 -13.403 4.610 1.00 94.06 77 LEU A C 1
ATOM 633 O O . LEU A 1 77 ? 0.966 -12.758 4.364 1.00 94.06 77 LEU A O 1
ATOM 637 N N . ARG A 1 78 ? -0.075 -14.741 4.530 1.00 95.06 78 ARG A N 1
ATOM 638 C CA . ARG A 1 78 ? 1.079 -15.534 4.075 1.00 95.06 78 ARG A CA 1
ATOM 639 C C . ARG A 1 78 ? 1.463 -15.165 2.641 1.00 95.06 78 ARG A C 1
ATOM 641 O O . ARG A 1 78 ? 2.656 -15.078 2.351 1.00 95.06 78 ARG A O 1
ATOM 648 N N . ARG A 1 79 ? 0.476 -14.923 1.770 1.00 91.88 79 ARG A N 1
ATOM 649 C CA . ARG A 1 79 ? 0.693 -14.501 0.381 1.00 91.88 79 ARG A CA 1
ATOM 650 C C . ARG A 1 79 ? 1.311 -13.106 0.297 1.00 91.88 79 ARG A C 1
ATOM 652 O O . ARG A 1 79 ? 2.360 -12.977 -0.327 1.00 91.88 79 ARG A O 1
ATOM 659 N N . GLY A 1 80 ? 0.746 -12.118 0.992 1.00 93.44 80 GLY A N 1
ATOM 660 C CA . GLY A 1 80 ? 1.289 -10.757 1.067 1.00 93.44 80 GLY A CA 1
ATOM 661 C C . GLY A 1 80 ? 2.752 -10.767 1.509 1.00 93.44 80 GLY A C 1
ATOM 662 O O . GLY A 1 80 ? 3.629 -10.315 0.778 1.00 93.44 80 GLY A O 1
ATOM 663 N N . ARG A 1 81 ? 3.051 -11.451 2.623 1.00 95.69 81 ARG A N 1
ATOM 664 C CA . ARG A 1 81 ? 4.429 -11.619 3.127 1.00 95.69 81 ARG A CA 1
ATOM 665 C C . ARG A 1 81 ? 5.362 -12.318 2.137 1.00 95.69 81 ARG A C 1
ATOM 667 O O . ARG A 1 81 ? 6.547 -11.988 2.080 1.00 95.69 81 ARG A O 1
ATOM 674 N N . ARG A 1 82 ? 4.869 -13.303 1.376 1.00 94.81 82 ARG A N 1
ATOM 675 C CA . ARG A 1 82 ? 5.655 -13.973 0.327 1.00 94.81 82 ARG A CA 1
ATOM 676 C C . ARG A 1 82 ? 6.044 -12.978 -0.768 1.00 94.81 82 ARG A C 1
ATOM 678 O O . ARG A 1 82 ? 7.213 -12.951 -1.148 1.00 94.81 82 ARG A O 1
ATOM 685 N N . MET A 1 83 ? 5.102 -12.155 -1.230 1.00 93.81 83 MET A N 1
ATOM 686 C CA . MET A 1 83 ? 5.364 -11.132 -2.247 1.00 93.81 83 MET A CA 1
ATOM 687 C C . MET A 1 83 ? 6.305 -10.039 -1.728 1.00 93.81 83 MET A C 1
ATOM 689 O O . MET A 1 83 ? 7.247 -9.686 -2.433 1.00 93.81 83 MET A O 1
ATOM 693 N N . THR A 1 84 ? 6.166 -9.608 -0.467 1.00 95.62 84 THR A N 1
ATOM 694 C CA . THR A 1 84 ? 7.114 -8.676 0.178 1.00 95.62 84 THR A CA 1
ATOM 695 C C . THR A 1 84 ? 8.554 -9.192 0.101 1.00 95.62 84 THR A C 1
ATOM 697 O O . THR A 1 84 ? 9.462 -8.466 -0.297 1.00 95.62 84 THR A O 1
ATOM 700 N N . ARG A 1 85 ? 8.786 -10.472 0.437 1.00 95.38 85 ARG A N 1
ATOM 701 C CA . ARG A 1 85 ? 10.130 -11.076 0.350 1.00 95.38 85 ARG A CA 1
ATOM 702 C C . ARG A 1 85 ? 10.641 -11.154 -1.085 1.00 95.38 85 ARG A C 1
ATOM 704 O O . ARG A 1 85 ? 11.836 -10.988 -1.298 1.00 95.38 85 ARG A O 1
ATOM 711 N N . ARG A 1 86 ? 9.761 -11.435 -2.049 1.00 93.44 86 ARG A N 1
ATOM 712 C CA . ARG A 1 86 ? 10.125 -11.520 -3.469 1.00 93.44 86 ARG A CA 1
ATOM 713 C C . ARG A 1 86 ? 10.564 -10.158 -4.001 1.00 93.44 86 ARG A C 1
ATOM 715 O O . ARG A 1 86 ? 11.624 -10.079 -4.606 1.00 93.44 86 ARG A O 1
ATOM 722 N N . ILE A 1 87 ? 9.817 -9.101 -3.691 1.00 94.75 87 ILE A N 1
ATOM 723 C CA . ILE A 1 87 ? 10.166 -7.736 -4.103 1.00 94.75 87 ILE A CA 1
ATOM 724 C C . ILE A 1 87 ? 11.467 -7.277 -3.464 1.00 94.75 87 ILE A C 1
ATOM 726 O O . ILE A 1 87 ? 12.325 -6.754 -4.165 1.00 94.75 87 ILE A O 1
ATOM 730 N N . ARG A 1 88 ? 11.679 -7.581 -2.179 1.00 95.38 88 ARG A N 1
ATOM 731 C CA . ARG A 1 88 ? 12.945 -7.270 -1.505 1.00 95.38 88 ARG A CA 1
ATOM 732 C C . ARG A 1 88 ? 14.165 -7.849 -2.232 1.00 95.38 88 ARG A C 1
ATOM 734 O O . ARG A 1 88 ? 15.209 -7.207 -2.245 1.00 95.38 88 ARG A O 1
ATOM 741 N N . ARG A 1 89 ? 14.048 -9.032 -2.853 1.00 94.31 89 ARG A N 1
ATOM 742 C CA . ARG A 1 89 ? 15.140 -9.614 -3.658 1.00 94.31 89 ARG A CA 1
ATOM 743 C C . ARG A 1 89 ? 15.431 -8.793 -4.914 1.00 94.31 89 ARG A C 1
ATOM 745 O O . ARG A 1 89 ? 16.593 -8.643 -5.260 1.00 94.31 89 ARG A O 1
ATOM 752 N N . TRP A 1 90 ? 14.413 -8.237 -5.571 1.00 92.88 90 TRP A N 1
ATOM 753 C CA . TRP A 1 90 ? 14.632 -7.316 -6.692 1.00 92.88 90 TRP A CA 1
ATOM 754 C C . TRP A 1 90 ? 15.266 -6.005 -6.245 1.00 92.88 90 TRP A C 1
ATOM 756 O O . TRP A 1 90 ? 16.152 -5.506 -6.931 1.00 92.88 90 TRP A O 1
ATOM 766 N N . THR A 1 91 ? 14.890 -5.500 -5.070 1.00 94.50 91 THR A N 1
ATOM 767 C CA . THR A 1 91 ? 15.525 -4.314 -4.481 1.00 94.50 91 THR A CA 1
ATOM 768 C C . THR A 1 91 ? 17.008 -4.558 -4.230 1.00 94.50 91 THR A C 1
ATOM 770 O O 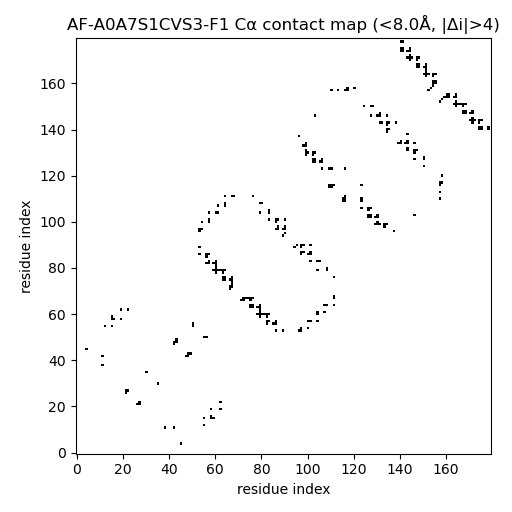. THR A 1 91 ? 17.842 -3.747 -4.612 1.00 94.50 91 THR A O 1
ATOM 773 N N . GLN A 1 92 ? 17.350 -5.720 -3.667 1.00 95.00 92 GLN A N 1
ATOM 774 C CA . GLN A 1 92 ? 18.739 -6.141 -3.453 1.00 95.00 92 GLN A CA 1
ATOM 775 C C . GLN A 1 92 ? 19.513 -6.349 -4.762 1.00 95.00 92 GLN A C 1
ATOM 777 O O . GLN A 1 92 ? 20.721 -6.159 -4.783 1.00 95.00 92 GLN A O 1
ATOM 782 N N . ALA A 1 93 ? 18.823 -6.712 -5.844 1.00 93.44 93 ALA A N 1
ATOM 783 C CA . ALA A 1 93 ? 19.398 -6.837 -7.180 1.00 93.44 93 ALA A CA 1
ATOM 784 C C . ALA A 1 93 ? 19.492 -5.497 -7.941 1.00 93.44 93 ALA A C 1
ATOM 786 O O . ALA A 1 93 ? 19.849 -5.497 -9.115 1.00 93.44 93 ALA A O 1
ATOM 787 N N . GLY A 1 94 ? 19.151 -4.365 -7.312 1.00 91.94 94 GLY A N 1
ATOM 788 C CA . GLY A 1 94 ? 19.275 -3.034 -7.915 1.00 91.94 94 GLY A CA 1
ATOM 789 C C . GLY A 1 94 ? 18.123 -2.623 -8.839 1.00 91.94 94 GLY A C 1
ATOM 790 O O . GLY A 1 94 ? 18.252 -1.655 -9.584 1.00 91.94 94 GLY A O 1
ATOM 791 N N . VAL A 1 95 ? 16.978 -3.315 -8.809 1.00 90.81 95 VAL A N 1
ATOM 792 C CA . VAL A 1 95 ? 15.802 -2.913 -9.599 1.00 90.81 95 VAL A CA 1
ATOM 793 C C . VAL A 1 95 ? 15.177 -1.663 -8.971 1.00 90.81 95 VAL A C 1
ATOM 795 O O . VAL A 1 95 ? 14.439 -1.772 -7.991 1.00 90.81 95 VAL A O 1
ATOM 798 N N . LEU A 1 96 ? 15.439 -0.483 -9.539 1.00 85.00 96 LEU A N 1
ATOM 799 C CA . LEU A 1 96 ? 15.042 0.817 -8.968 1.00 85.00 96 LEU A CA 1
ATOM 800 C C . LEU A 1 96 ? 13.542 0.908 -8.645 1.00 85.00 96 LEU A C 1
ATOM 802 O O . LEU A 1 96 ? 13.167 1.201 -7.512 1.00 85.00 96 LEU A O 1
ATOM 806 N N . ASN A 1 97 ? 12.678 0.524 -9.589 1.00 83.00 97 ASN A N 1
ATOM 807 C CA . ASN A 1 97 ? 11.220 0.595 -9.413 1.00 83.00 97 ASN A CA 1
ATOM 808 C C . ASN A 1 97 ? 10.686 -0.348 -8.319 1.00 83.00 97 ASN A C 1
ATOM 810 O O . ASN A 1 97 ? 9.525 -0.254 -7.939 1.00 83.00 97 ASN A O 1
ATOM 814 N N . SER A 1 98 ? 11.507 -1.270 -7.803 1.00 92.62 98 SER A N 1
ATOM 815 C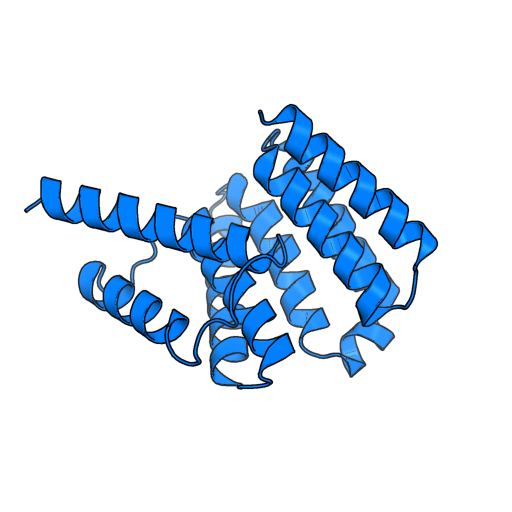 CA . SER A 1 98 ? 11.109 -2.182 -6.725 1.00 92.62 98 SER A CA 1
ATOM 816 C C . SER A 1 98 ? 11.212 -1.570 -5.327 1.00 92.62 98 SER A C 1
ATOM 818 O O . SER A 1 98 ? 10.578 -2.088 -4.409 1.00 92.62 98 SER A O 1
ATOM 820 N N . VAL A 1 99 ? 11.990 -0.494 -5.158 1.00 95.69 99 VAL A N 1
ATOM 821 C CA . VAL A 1 99 ? 12.210 0.186 -3.871 1.00 95.69 99 VAL A CA 1
ATOM 822 C C . VAL A 1 99 ? 10.890 0.712 -3.280 1.00 95.69 99 VAL A C 1
ATOM 824 O O . VAL A 1 99 ? 10.506 0.209 -2.221 1.00 95.69 99 VAL A O 1
ATOM 827 N N . PRO A 1 100 ? 10.124 1.598 -3.960 1.00 96.00 100 PRO A N 1
ATOM 828 C CA . PRO A 1 100 ? 8.829 2.080 -3.454 1.00 96.00 100 PRO A CA 1
ATOM 829 C C . PRO A 1 100 ? 7.859 0.940 -3.106 1.00 96.00 100 PRO A C 1
ATOM 831 O O . PRO A 1 100 ? 7.184 0.962 -2.076 1.00 96.00 100 PRO A O 1
ATOM 834 N N . PHE A 1 101 ? 7.822 -0.108 -3.936 1.00 95.81 101 PHE A N 1
ATOM 835 C CA . PHE A 1 101 ? 6.973 -1.280 -3.711 1.00 95.81 101 PHE A CA 1
ATOM 836 C C . PHE A 1 101 ? 7.371 -2.061 -2.456 1.00 95.81 101 PHE A C 1
ATOM 838 O O . PHE A 1 101 ? 6.502 -2.504 -1.700 1.00 95.81 101 PHE A O 1
ATOM 845 N N . ALA A 1 102 ? 8.673 -2.256 -2.231 1.00 96.94 102 ALA A N 1
ATOM 846 C CA . ALA A 1 102 ? 9.181 -2.930 -1.043 1.00 96.94 102 ALA A CA 1
ATOM 847 C C . ALA A 1 102 ? 8.819 -2.146 0.222 1.00 96.94 102 ALA A C 1
ATOM 849 O O . ALA A 1 102 ? 8.368 -2.745 1.205 1.00 96.94 102 ALA A O 1
ATOM 850 N N . THR A 1 103 ? 8.986 -0.823 0.171 1.00 97.69 103 THR A N 1
ATOM 851 C CA . THR A 1 103 ? 8.694 0.103 1.267 1.00 97.69 103 THR A CA 1
ATOM 852 C C . THR A 1 103 ? 7.214 0.057 1.636 1.00 97.69 103 THR A C 1
ATOM 854 O O . THR A 1 103 ? 6.890 -0.244 2.788 1.00 97.69 103 THR A O 1
ATOM 857 N N . LEU A 1 104 ? 6.301 0.200 0.666 1.00 97.25 104 LEU A N 1
ATOM 858 C CA . LEU A 1 104 ? 4.863 0.121 0.947 1.00 97.25 104 LEU A CA 1
ATOM 859 C C . LEU A 1 104 ? 4.466 -1.250 1.520 1.00 97.25 104 LEU A C 1
ATOM 861 O O . LEU A 1 104 ? 3.809 -1.327 2.558 1.00 97.25 104 LEU A O 1
ATOM 865 N N . LEU A 1 105 ? 4.911 -2.358 0.908 1.00 97.06 105 LEU A N 1
ATOM 866 C CA . LEU A 1 105 ? 4.570 -3.705 1.391 1.00 97.06 105 LEU A CA 1
ATOM 867 C C . LEU A 1 105 ? 5.149 -4.021 2.778 1.00 97.06 105 LEU A C 1
ATOM 869 O O . LEU A 1 105 ? 4.613 -4.881 3.486 1.00 97.06 105 LEU A O 1
ATOM 873 N N . ARG A 1 106 ? 6.237 -3.356 3.187 1.00 96.38 106 ARG A N 1
ATOM 874 C CA . ARG A 1 106 ? 6.729 -3.414 4.570 1.00 96.38 106 ARG A CA 1
ATOM 875 C C . ARG A 1 106 ? 5.725 -2.750 5.513 1.00 96.38 106 ARG A C 1
ATOM 877 O O . ARG A 1 106 ? 5.399 -3.355 6.535 1.00 96.38 106 ARG A O 1
ATOM 884 N N . GLY A 1 107 ? 5.222 -1.569 5.156 1.00 96.56 107 GLY A N 1
ATOM 885 C CA . GLY A 1 107 ? 4.175 -0.864 5.901 1.00 96.56 107 GLY A CA 1
ATOM 886 C C . GLY A 1 107 ? 2.929 -1.731 6.065 1.00 96.56 107 GLY A C 1
ATOM 887 O O . GLY A 1 107 ? 2.503 -1.991 7.191 1.00 96.56 107 GLY A O 1
ATOM 888 N N . GLU A 1 108 ? 2.426 -2.293 4.965 1.00 96.69 108 GLU A N 1
ATOM 889 C CA . GLU A 1 108 ? 1.286 -3.223 4.960 1.00 96.69 108 GLU A CA 1
ATOM 890 C C . GLU A 1 108 ? 1.502 -4.437 5.867 1.00 96.69 108 GLU A C 1
ATOM 892 O O . GLU A 1 108 ? 0.619 -4.832 6.631 1.00 96.69 108 GLU A O 1
ATOM 897 N N . SER A 1 109 ? 2.704 -5.022 5.849 1.00 95.50 109 SER A N 1
ATOM 898 C CA . SER A 1 109 ? 3.016 -6.164 6.710 1.00 95.50 109 SER A CA 1
ATOM 899 C C . SER A 1 109 ? 2.985 -5.817 8.202 1.00 95.50 109 SER A C 1
ATOM 901 O O . SER A 1 109 ? 2.734 -6.719 9.011 1.00 95.50 109 SER A O 1
ATOM 903 N N . ILE A 1 110 ? 3.279 -4.568 8.578 1.00 94.50 110 ILE A N 1
ATOM 904 C CA . ILE A 1 110 ? 3.169 -4.096 9.964 1.00 94.50 110 ILE A CA 1
ATOM 905 C C . ILE A 1 110 ? 1.700 -3.805 10.289 1.00 94.50 110 ILE A C 1
ATOM 907 O O . ILE A 1 110 ? 1.207 -4.304 11.300 1.00 94.50 110 ILE A O 1
ATOM 911 N N . VAL A 1 111 ? 0.991 -3.086 9.408 1.00 94.38 111 VAL A N 1
ATOM 912 C CA . VAL A 1 111 ? -0.432 -2.725 9.563 1.00 94.38 111 VAL A CA 1
ATOM 913 C C . VAL A 1 111 ? -1.335 -3.950 9.694 1.00 94.38 111 VAL A C 1
ATOM 915 O O . VAL A 1 111 ? -2.239 -3.967 10.531 1.00 94.38 111 VAL A O 1
ATOM 918 N N . ALA A 1 112 ? -1.041 -5.017 8.948 1.00 92.88 112 ALA A N 1
ATOM 919 C CA . ALA A 1 112 ? -1.742 -6.293 9.045 1.00 92.88 112 ALA A CA 1
ATOM 920 C C . ALA A 1 112 ? -1.790 -6.837 10.490 1.00 92.88 112 ALA A C 1
ATOM 922 O O . ALA A 1 112 ? -2.714 -7.561 10.862 1.00 92.88 112 ALA A O 1
ATOM 923 N N . ASN A 1 113 ? -0.826 -6.477 11.338 1.00 86.44 113 ASN A N 1
ATOM 924 C CA . ASN A 1 113 ? -0.874 -6.764 12.763 1.00 86.44 113 ASN A CA 1
ATOM 925 C C . ASN A 1 113 ? -1.284 -5.503 13.547 1.00 86.44 113 ASN A C 1
ATOM 927 O O . ASN A 1 113 ? -0.437 -4.734 13.993 1.00 86.44 113 ASN A O 1
ATOM 931 N N . SER A 1 114 ? -2.592 -5.295 13.717 1.00 71.88 114 SER A N 1
ATOM 932 C CA . SER A 1 114 ? -3.178 -4.047 14.236 1.00 71.88 114 SER A CA 1
ATOM 933 C C . SER A 1 114 ? -2.661 -3.613 15.615 1.00 71.88 114 SER A C 1
ATOM 935 O O . SER A 1 114 ? -2.476 -2.417 15.848 1.00 71.88 114 SER A O 1
ATOM 937 N N . SER A 1 115 ? -2.388 -4.553 16.525 1.00 78.38 115 SER A N 1
ATOM 938 C CA . SER A 1 115 ? -1.816 -4.248 17.845 1.00 78.38 115 SER A CA 1
ATOM 939 C C . SER A 1 115 ? -0.379 -3.731 17.734 1.00 78.38 115 SER A C 1
ATOM 941 O O . SER A 1 115 ? -0.009 -2.762 18.400 1.00 78.38 115 SER A O 1
ATOM 943 N N . ASN A 1 116 ? 0.414 -4.321 16.839 1.00 82.88 116 ASN A N 1
ATOM 944 C CA . ASN A 1 116 ? 1.765 -3.855 16.542 1.00 82.88 116 ASN A CA 1
ATOM 945 C C . ASN A 1 116 ? 1.761 -2.522 15.790 1.00 82.88 116 ASN A C 1
ATOM 947 O O . ASN A 1 116 ? 2.613 -1.684 16.070 1.00 82.88 116 ASN A O 1
ATOM 951 N N . ALA A 1 117 ? 0.812 -2.309 14.877 1.00 84.44 117 ALA A N 1
ATOM 952 C CA . ALA A 1 117 ? 0.704 -1.078 14.101 1.00 84.44 117 ALA A CA 1
ATOM 953 C C . ALA A 1 117 ? 0.526 0.148 15.007 1.00 84.44 117 ALA A C 1
ATOM 955 O O . ALA A 1 117 ? 1.282 1.106 14.898 1.00 84.44 117 ALA A O 1
ATOM 956 N N . ARG A 1 118 ? -0.387 0.081 15.989 1.00 88.56 118 ARG A N 1
ATOM 957 C CA . ARG A 1 118 ? -0.596 1.175 16.956 1.00 88.56 118 ARG A CA 1
ATOM 958 C C . ARG A 1 118 ? 0.635 1.462 17.813 1.00 88.56 118 ARG A C 1
ATOM 960 O O . ARG A 1 118 ? 0.979 2.621 18.008 1.00 88.56 118 ARG A O 1
ATOM 967 N N . ARG A 1 119 ? 1.328 0.419 18.283 1.00 91.12 119 ARG A N 1
ATOM 968 C CA . ARG A 1 119 ? 2.573 0.568 19.064 1.00 91.12 119 ARG A CA 1
ATOM 969 C C . ARG A 1 119 ? 3.719 1.156 18.243 1.00 91.12 119 ARG A C 1
ATOM 971 O O . ARG A 1 119 ? 4.583 1.822 18.795 1.00 91.12 119 ARG A O 1
ATOM 978 N N . ARG A 1 120 ? 3.724 0.904 16.934 1.00 93.25 120 ARG A N 1
ATOM 979 C CA . ARG A 1 120 ? 4.764 1.335 15.992 1.00 93.25 120 ARG A CA 1
ATOM 980 C C . ARG A 1 120 ? 4.275 2.467 15.089 1.00 93.25 120 ARG A C 1
ATOM 982 O O . ARG A 1 120 ? 4.729 2.563 13.954 1.00 93.25 120 ARG A O 1
ATOM 989 N N . LYS A 1 121 ? 3.353 3.310 15.578 1.00 93.75 121 LYS A N 1
ATOM 990 C CA . LYS A 1 121 ? 2.717 4.375 14.787 1.00 93.75 121 LYS A CA 1
ATOM 991 C C . LYS A 1 121 ? 3.745 5.211 14.026 1.00 93.75 121 LYS A C 1
ATOM 993 O O . LYS A 1 121 ? 3.667 5.274 12.807 1.00 93.75 121 LYS A O 1
ATOM 998 N N . SER A 1 122 ? 4.726 5.788 14.722 1.00 94.69 122 SER A N 1
ATOM 999 C CA . SER A 1 122 ? 5.758 6.640 14.112 1.00 94.69 122 SER A CA 1
ATOM 1000 C C . SER A 1 122 ? 6.511 5.937 12.981 1.00 94.69 122 SER A C 1
ATOM 1002 O O . SER A 1 122 ? 6.652 6.496 11.898 1.00 94.69 122 SER A O 1
ATOM 1004 N N . GLU A 1 123 ? 6.929 4.689 13.197 1.00 95.31 123 GLU A N 1
ATOM 1005 C CA . GLU A 1 123 ? 7.611 3.896 12.175 1.00 95.31 123 GLU A CA 1
ATOM 1006 C C . GLU A 1 123 ? 6.710 3.625 10.968 1.00 95.31 123 GLU A C 1
ATOM 1008 O O . GLU A 1 123 ? 7.147 3.763 9.831 1.00 95.31 123 GLU A O 1
ATOM 1013 N N . VAL A 1 124 ? 5.451 3.244 11.195 1.00 95.12 124 VAL A N 1
ATOM 1014 C CA . VAL A 1 124 ? 4.510 2.980 10.103 1.00 95.12 124 VAL A CA 1
ATOM 1015 C C . VAL A 1 124 ? 4.269 4.248 9.291 1.00 95.12 124 VAL A C 1
ATOM 1017 O O . VAL A 1 124 ? 4.380 4.193 8.071 1.00 95.12 124 VAL A O 1
ATOM 1020 N N . LEU A 1 125 ? 3.985 5.380 9.942 1.00 96.19 125 LEU A N 1
ATOM 1021 C CA . LEU A 1 125 ? 3.777 6.656 9.252 1.00 96.19 125 LEU A CA 1
ATOM 1022 C C . LEU A 1 125 ? 5.006 7.044 8.422 1.00 96.19 125 LEU A C 1
ATOM 1024 O O . LEU A 1 125 ? 4.859 7.425 7.263 1.00 96.19 125 LEU A O 1
ATOM 1028 N N . GLN A 1 126 ? 6.208 6.876 8.980 1.00 97.56 126 GLN A N 1
ATOM 1029 C CA . GLN A 1 126 ? 7.449 7.142 8.259 1.00 97.56 126 GLN A CA 1
ATOM 1030 C C . GLN A 1 126 ? 7.603 6.242 7.028 1.00 97.56 126 GLN A C 1
ATOM 1032 O O . GLN A 1 126 ? 7.950 6.740 5.964 1.00 97.56 126 GLN A O 1
ATOM 1037 N N . ILE A 1 127 ? 7.299 4.945 7.143 1.00 97.75 127 ILE A N 1
ATOM 1038 C CA . ILE A 1 127 ? 7.374 4.000 6.018 1.00 97.75 127 ILE A CA 1
ATOM 1039 C C . ILE A 1 127 ? 6.425 4.405 4.882 1.00 97.75 127 ILE A C 1
ATOM 1041 O O . ILE A 1 127 ? 6.815 4.349 3.719 1.00 97.75 127 ILE A O 1
ATOM 1045 N N . TYR A 1 128 ? 5.187 4.809 5.185 1.00 97.88 128 TYR A N 1
ATOM 1046 C CA . TYR A 1 128 ? 4.256 5.243 4.136 1.00 97.88 128 TYR A CA 1
ATOM 1047 C C . TYR A 1 128 ? 4.698 6.555 3.482 1.00 97.88 128 TYR A C 1
ATOM 1049 O O . TYR A 1 128 ? 4.693 6.634 2.256 1.00 97.88 128 TYR A O 1
ATOM 1057 N N . LYS A 1 129 ? 5.140 7.546 4.271 1.00 97.31 129 LYS A N 1
ATOM 1058 C CA . LYS A 1 129 ? 5.699 8.801 3.738 1.00 97.31 129 LYS A CA 1
ATOM 1059 C C . LYS A 1 129 ? 6.903 8.534 2.836 1.00 97.31 129 LYS A C 1
ATOM 1061 O O . LYS A 1 129 ? 6.984 9.078 1.742 1.00 97.31 129 LYS A O 1
ATOM 1066 N N . GLU A 1 130 ? 7.802 7.650 3.259 1.00 97.94 130 GLU A N 1
ATOM 1067 C CA . GLU A 1 130 ? 8.965 7.245 2.471 1.00 97.94 130 GLU A CA 1
ATOM 1068 C C . GLU A 1 130 ? 8.556 6.563 1.158 1.00 97.94 130 GLU A C 1
ATOM 1070 O O . GLU A 1 130 ? 9.112 6.882 0.111 1.00 97.94 130 GLU A O 1
ATOM 1075 N N . ALA A 1 131 ? 7.559 5.671 1.182 1.00 97.19 131 ALA A N 1
ATOM 1076 C CA . ALA A 1 131 ? 7.054 5.042 -0.036 1.00 97.19 131 ALA A CA 1
ATOM 1077 C C . ALA A 1 131 ? 6.498 6.082 -1.024 1.00 97.19 131 ALA A C 1
ATOM 1079 O O . ALA A 1 131 ? 6.798 5.995 -2.215 1.00 97.19 131 ALA A O 1
ATOM 1080 N N . VAL A 1 132 ? 5.718 7.057 -0.535 1.00 96.50 132 VAL A N 1
ATOM 1081 C CA . VAL A 1 132 ? 5.170 8.169 -1.334 1.00 96.50 132 VAL A CA 1
ATOM 1082 C C . VAL A 1 132 ? 6.299 8.970 -1.980 1.00 96.50 132 VAL A C 1
ATOM 1084 O O . VAL A 1 132 ? 6.329 9.076 -3.202 1.00 96.50 132 VAL A O 1
ATOM 1087 N N . VAL A 1 133 ? 7.276 9.432 -1.192 1.00 96.75 133 VAL A N 1
ATOM 1088 C CA . VAL A 1 133 ? 8.439 10.184 -1.699 1.00 96.75 133 VAL A CA 1
ATOM 1089 C C . VAL A 1 133 ? 9.192 9.386 -2.766 1.00 96.75 133 VAL A C 1
ATOM 1091 O O . VAL A 1 133 ? 9.445 9.899 -3.851 1.00 96.75 133 VAL A O 1
ATOM 1094 N N . GLN A 1 134 ? 9.464 8.102 -2.519 1.00 96.31 134 GLN A N 1
AT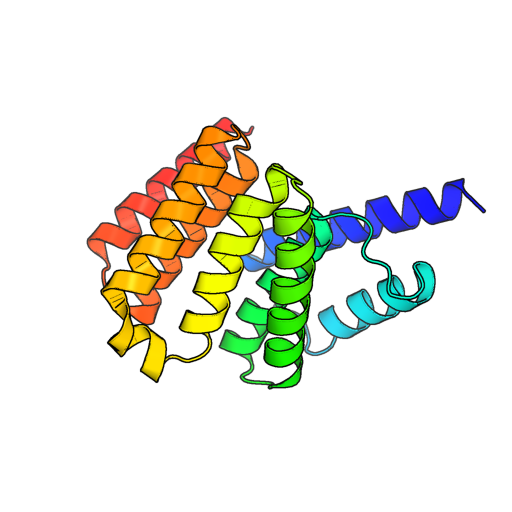OM 1095 C CA . GLN A 1 134 ? 10.143 7.232 -3.486 1.00 96.31 134 GLN A CA 1
ATOM 1096 C C . GLN A 1 134 ? 9.359 7.071 -4.799 1.00 96.31 134 GLN A C 1
ATOM 1098 O O . GLN A 1 134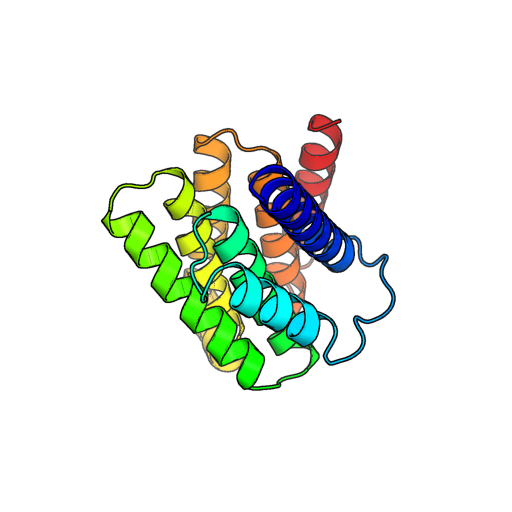 ? 9.964 6.965 -5.866 1.00 96.31 134 GLN A O 1
ATOM 1103 N N . ALA A 1 135 ? 8.024 7.028 -4.750 1.00 92.81 135 ALA A N 1
ATOM 1104 C CA . ALA A 1 135 ? 7.194 6.971 -5.953 1.00 92.81 135 ALA A CA 1
ATOM 1105 C C . ALA A 1 135 ? 7.213 8.301 -6.728 1.00 92.81 135 ALA A C 1
ATOM 1107 O O . ALA A 1 135 ? 7.275 8.287 -7.963 1.00 92.81 135 ALA A O 1
ATOM 1108 N N . THR A 1 136 ? 7.213 9.427 -6.011 1.00 92.88 136 THR A N 1
ATOM 1109 C CA . THR A 1 136 ? 7.329 10.781 -6.572 1.00 92.88 136 THR A CA 1
ATOM 1110 C C . THR A 1 136 ? 8.676 10.999 -7.254 1.00 92.88 136 THR A C 1
ATOM 1112 O O . THR A 1 136 ? 8.709 11.448 -8.400 1.00 92.88 136 THR A O 1
ATOM 1115 N N . ASP A 1 137 ? 9.778 10.602 -6.613 1.00 93.38 137 ASP A N 1
ATOM 1116 C CA . ASP A 1 137 ? 11.138 10.728 -7.157 1.00 93.38 137 ASP A CA 1
ATOM 1117 C C . ASP A 1 137 ? 11.316 9.940 -8.462 1.00 93.38 137 ASP A C 1
ATOM 1119 O O . ASP A 1 137 ? 12.012 10.373 -9.383 1.0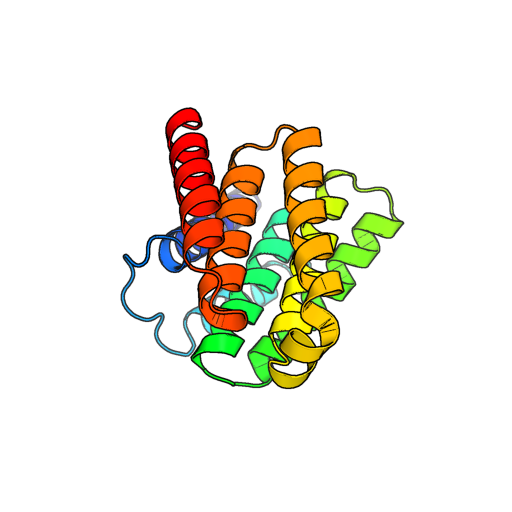0 93.38 137 ASP A O 1
ATOM 1123 N N . LEU A 1 138 ? 10.636 8.795 -8.574 1.00 89.62 138 LEU A N 1
ATOM 1124 C CA . LEU A 1 138 ? 10.618 7.979 -9.789 1.00 89.62 138 LEU A CA 1
ATOM 1125 C C . LEU A 1 138 ? 9.668 8.510 -10.871 1.00 89.62 138 LEU A C 1
ATOM 1127 O O . LEU A 1 138 ? 9.624 7.946 -11.965 1.00 89.62 138 LEU A O 1
ATOM 1131 N N . LYS A 1 139 ? 8.926 9.589 -10.594 1.00 88.75 139 LYS A N 1
ATOM 1132 C CA . LYS A 1 139 ? 7.962 10.227 -11.504 1.00 88.75 139 LYS A CA 1
ATOM 1133 C C . LYS A 1 139 ? 6.896 9.261 -12.034 1.00 88.75 139 LYS A C 1
ATOM 1135 O O . LYS A 1 139 ? 6.427 9.403 -13.163 1.00 88.75 139 LYS A O 1
ATOM 1140 N N . ILE A 1 140 ? 6.496 8.273 -11.226 1.00 83.31 140 ILE A N 1
ATOM 1141 C CA . ILE A 1 140 ? 5.440 7.321 -11.595 1.00 83.31 140 ILE A CA 1
ATOM 1142 C C . ILE A 1 140 ? 4.128 7.747 -10.933 1.00 83.31 140 ILE A C 1
ATOM 1144 O O . ILE A 1 140 ? 3.780 7.271 -9.849 1.00 83.31 140 ILE A O 1
ATOM 1148 N N . LEU A 1 141 ? 3.402 8.649 -11.602 1.00 82.50 141 LEU A N 1
ATOM 1149 C CA . LEU A 1 141 ? 2.181 9.287 -11.087 1.00 82.50 141 LEU A CA 1
ATOM 1150 C C . LEU A 1 141 ? 1.146 8.289 -10.553 1.00 82.50 141 LEU A C 1
ATOM 1152 O O . LEU A 1 141 ? 0.569 8.522 -9.494 1.00 82.50 141 LEU A O 1
ATOM 1156 N N . GLN A 1 142 ? 0.957 7.144 -11.220 1.00 83.88 142 GLN A N 1
ATOM 1157 C CA . GLN A 1 142 ? -0.047 6.159 -10.801 1.00 83.88 142 GLN A CA 1
ATOM 1158 C C . GLN A 1 142 ? 0.276 5.565 -9.426 1.00 83.88 142 GLN A C 1
ATOM 1160 O O . GLN A 1 142 ? -0.619 5.377 -8.605 1.00 83.88 142 GLN A O 1
ATOM 1165 N N . TYR A 1 143 ? 1.551 5.272 -9.153 1.00 86.44 143 TYR A N 1
ATOM 1166 C CA . TYR A 1 143 ? 1.955 4.734 -7.854 1.00 86.44 143 TYR A CA 1
ATOM 1167 C C . TYR A 1 143 ? 2.032 5.815 -6.790 1.00 86.44 143 TYR A C 1
ATOM 1169 O O . TYR A 1 143 ? 1.705 5.525 -5.644 1.00 86.44 143 TYR A O 1
ATOM 1177 N N . HIS A 1 144 ? 2.389 7.044 -7.167 1.00 90.06 144 HIS A N 1
ATOM 1178 C CA . HIS A 1 144 ? 2.304 8.182 -6.263 1.00 90.06 144 HIS A CA 1
ATOM 1179 C C . HIS A 1 144 ? 0.862 8.349 -5.754 1.00 90.06 144 HIS A C 1
ATOM 1181 O O . HIS A 1 144 ? 0.627 8.228 -4.554 1.00 90.06 144 HIS A O 1
ATOM 1187 N N . ALA A 1 145 ? -0.114 8.486 -6.659 1.00 84.44 145 ALA A N 1
ATOM 1188 C CA . ALA A 1 145 ? -1.526 8.633 -6.304 1.00 84.44 145 ALA A CA 1
ATOM 1189 C C . ALA A 1 145 ? -2.025 7.493 -5.399 1.00 84.44 145 ALA A C 1
ATOM 1191 O O . ALA A 1 145 ? -2.604 7.738 -4.339 1.00 84.44 145 ALA A O 1
ATOM 1192 N N . MET A 1 146 ? -1.737 6.250 -5.790 1.00 87.19 146 MET A N 1
ATOM 1193 C CA . MET A 1 146 ? -2.140 5.022 -5.098 1.00 87.19 146 MET A CA 1
ATOM 1194 C C . MET A 1 146 ? -1.515 4.895 -3.695 1.00 87.19 146 MET A C 1
ATOM 1196 O O . MET A 1 146 ? -2.169 4.475 -2.738 1.00 87.19 146 MET A O 1
ATOM 1200 N N . PHE A 1 147 ? -0.243 5.265 -3.535 1.00 93.75 147 PHE A N 1
ATOM 1201 C CA . PHE A 1 147 ? 0.434 5.224 -2.238 1.00 93.75 147 PHE A CA 1
ATOM 1202 C C . PHE A 1 147 ? -0.083 6.305 -1.296 1.00 93.75 147 PHE A C 1
ATOM 1204 O O . PHE A 1 147 ? -0.306 6.023 -0.117 1.00 93.75 147 PHE A O 1
ATOM 1211 N N . THR A 1 148 ? -0.311 7.510 -1.819 1.00 91.50 148 THR A N 1
ATOM 1212 C CA . THR A 1 148 ? -0.884 8.633 -1.074 1.00 91.50 148 THR A CA 1
ATOM 1213 C C . THR A 1 148 ? -2.307 8.306 -0.611 1.00 91.50 148 THR A C 1
ATOM 1215 O O . THR A 1 148 ? -2.640 8.501 0.561 1.00 91.50 148 THR A O 1
ATOM 1218 N N . GLU A 1 149 ? -3.122 7.689 -1.475 1.00 88.75 149 GLU A N 1
ATOM 1219 C CA . GLU A 1 149 ? -4.457 7.184 -1.126 1.00 88.75 149 GLU A CA 1
ATOM 1220 C C . GLU A 1 149 ? -4.389 6.175 0.021 1.00 88.75 149 GLU A C 1
ATOM 1222 O O . GLU A 1 149 ? -5.106 6.274 1.022 1.00 88.75 149 GLU A O 1
ATOM 1227 N N . ARG A 1 150 ? -3.494 5.189 -0.103 1.00 92.25 150 ARG A N 1
ATOM 1228 C CA . ARG A 1 150 ? -3.360 4.157 0.918 1.00 92.25 150 ARG A CA 1
ATOM 1229 C C . ARG A 1 150 ? -2.864 4.732 2.239 1.00 92.25 150 ARG A C 1
ATOM 1231 O O . ARG A 1 150 ? -3.329 4.303 3.297 1.00 92.25 150 ARG A O 1
ATOM 1238 N N . PHE A 1 151 ? -1.950 5.694 2.193 1.00 95.06 151 PHE A N 1
ATOM 1239 C CA . PHE A 1 151 ? -1.479 6.365 3.392 1.00 95.06 151 PHE A CA 1
ATOM 1240 C C . PHE A 1 151 ? -2.622 7.104 4.101 1.00 95.06 151 PHE A C 1
ATOM 1242 O O . PHE A 1 151 ? -2.794 6.946 5.313 1.00 95.06 151 PHE A O 1
ATOM 1249 N N . SER A 1 152 ? -3.470 7.799 3.337 1.00 89.81 152 SER A N 1
ATOM 1250 C CA . SER A 1 152 ? -4.702 8.405 3.845 1.00 89.81 152 SER A CA 1
ATOM 1251 C C . SER A 1 152 ? -5.630 7.385 4.523 1.00 89.81 152 SER A C 1
ATOM 1253 O O . SER A 1 152 ? -6.094 7.634 5.641 1.00 89.81 152 SER A O 1
ATOM 1255 N N . ASP A 1 153 ? -5.871 6.218 3.909 1.00 88.25 153 ASP A N 1
ATOM 1256 C CA . ASP A 1 153 ? -6.693 5.162 4.525 1.00 88.25 153 ASP A CA 1
ATOM 1257 C C . ASP A 1 153 ? -6.105 4.695 5.863 1.00 88.25 153 ASP A C 1
ATOM 1259 O O . ASP A 1 153 ? -6.834 4.543 6.843 1.00 88.25 153 ASP A O 1
ATOM 1263 N N . VAL A 1 154 ? -4.786 4.503 5.936 1.00 91.12 154 VAL A N 1
ATOM 1264 C CA . VAL A 1 154 ? -4.112 4.069 7.167 1.00 91.12 154 VAL A CA 1
ATOM 1265 C C . VAL A 1 154 ? -4.242 5.115 8.277 1.00 91.12 154 VAL A C 1
ATOM 1267 O O . VAL A 1 154 ? -4.587 4.746 9.404 1.00 91.12 154 VAL A O 1
ATOM 1270 N N . LEU A 1 155 ? -4.038 6.400 7.973 1.00 91.44 155 LEU A N 1
ATOM 1271 C CA . LEU A 1 155 ? -4.224 7.509 8.919 1.00 91.44 155 LEU A CA 1
ATOM 1272 C C . LEU A 1 155 ? -5.629 7.495 9.533 1.00 91.44 155 LEU A C 1
ATOM 1274 O O . LEU A 1 155 ? -5.779 7.460 10.756 1.00 91.44 155 LEU A O 1
ATOM 1278 N N . SER A 1 156 ? -6.663 7.426 8.694 1.00 91.25 156 SER A N 1
ATOM 1279 C CA . SER A 1 156 ? -8.056 7.436 9.152 1.00 91.25 156 SER A CA 1
ATOM 1280 C C . SER A 1 156 ? -8.441 6.154 9.892 1.00 91.25 156 SER A C 1
ATOM 1282 O O . SER A 1 156 ? -8.934 6.193 11.020 1.00 91.25 156 SER A O 1
ATOM 1284 N N . ARG A 1 157 ? -8.193 4.990 9.284 1.00 87.69 157 ARG A N 1
ATOM 1285 C CA . ARG A 1 157 ? -8.711 3.699 9.756 1.00 87.69 157 ARG A CA 1
ATOM 1286 C C . ARG A 1 157 ? -7.917 3.113 10.918 1.00 87.69 157 ARG A C 1
ATOM 1288 O O . ARG A 1 157 ? -8.502 2.477 11.796 1.00 87.69 157 ARG A O 1
ATOM 1295 N N . VAL A 1 158 ? -6.591 3.253 10.910 1.00 89.56 158 VAL A N 1
ATOM 1296 C CA . VAL A 1 158 ? -5.712 2.634 11.919 1.00 89.56 158 VAL A CA 1
ATOM 1297 C C . VAL A 1 158 ? -5.472 3.585 13.087 1.00 89.56 158 VAL A C 1
ATOM 1299 O O . VAL A 1 158 ? -5.501 3.137 14.242 1.00 89.56 158 VAL A O 1
ATOM 1302 N N . TYR A 1 159 ? -5.267 4.873 12.790 1.00 91.50 159 TYR A N 1
ATOM 1303 C CA . TYR A 1 159 ? -4.857 5.882 13.771 1.00 91.50 159 TYR A CA 1
ATOM 1304 C C . TYR A 1 159 ? -5.938 6.910 14.126 1.00 91.50 159 TYR A C 1
ATOM 1306 O O . TYR A 1 159 ? -5.798 7.565 15.155 1.00 91.50 159 TYR A O 1
ATOM 1314 N N . GLY A 1 160 ? -7.027 7.016 13.357 1.00 91.69 160 GLY A N 1
ATOM 1315 C CA . GLY A 1 160 ? -8.111 7.968 13.623 1.00 91.69 160 GLY A CA 1
ATOM 1316 C C . GLY A 1 160 ? -7.791 9.420 13.247 1.00 91.69 160 GLY A C 1
ATOM 1317 O O . GLY A 1 160 ? -8.518 10.322 13.658 1.00 91.69 160 GLY A O 1
ATOM 1318 N N . GLU A 1 161 ? -6.730 9.660 12.474 1.00 93.25 161 GLU A N 1
ATOM 1319 C CA . GLU A 1 161 ? -6.246 10.995 12.092 1.00 93.25 161 GLU A CA 1
ATOM 1320 C C . GLU A 1 161 ? -7.022 11.523 10.882 1.00 93.25 161 GLU A C 1
ATOM 1322 O O . GLU A 1 161 ? -6.563 11.469 9.741 1.00 93.25 161 GLU A O 1
ATOM 1327 N N . LYS A 1 162 ? -8.253 11.987 11.131 1.00 91.50 162 LYS A N 1
ATOM 1328 C CA . LYS A 1 162 ? -9.196 12.374 10.071 1.00 91.50 162 LYS A CA 1
ATOM 1329 C C . LYS A 1 162 ? -8.717 13.561 9.238 1.00 91.50 162 LYS A C 1
ATOM 1331 O O . LYS A 1 162 ? -8.801 13.484 8.018 1.00 91.50 162 LYS A O 1
ATOM 1336 N N . ASP A 1 163 ? -8.212 14.619 9.866 1.00 93.88 163 ASP A N 1
ATOM 1337 C CA . ASP A 1 163 ? -7.838 15.846 9.149 1.00 93.88 163 ASP A CA 1
ATOM 1338 C C . ASP A 1 163 ? -6.624 15.615 8.243 1.00 93.88 163 ASP A C 1
ATOM 1340 O O . ASP A 1 163 ? -6.671 15.920 7.051 1.00 93.88 163 ASP A O 1
ATOM 1344 N N . GLU A 1 164 ? -5.571 14.981 8.773 1.00 91.50 164 GLU A N 1
ATOM 1345 C CA . GLU A 1 164 ? -4.384 14.622 7.987 1.00 91.50 164 GLU A CA 1
ATOM 1346 C C . GLU A 1 164 ? -4.746 13.632 6.865 1.00 91.50 164 GLU A C 1
ATOM 1348 O O . GLU A 1 164 ? -4.322 13.806 5.723 1.00 91.50 164 GLU A O 1
ATOM 1353 N N . SER A 1 165 ? -5.616 12.651 7.138 1.00 88.94 165 SER A N 1
ATOM 1354 C CA . SER A 1 165 ? -6.144 11.746 6.110 1.00 88.94 165 SER A CA 1
ATOM 1355 C C . SER A 1 165 ? -6.847 12.495 4.970 1.00 88.94 165 SER A C 1
ATOM 1357 O O . SER A 1 165 ? -6.599 12.180 3.805 1.00 88.94 165 SER A O 1
ATOM 1359 N N . GLN A 1 166 ? -7.691 13.490 5.262 1.00 88.38 166 GLN A N 1
ATOM 1360 C CA . GLN A 1 166 ? -8.398 14.251 4.223 1.00 88.38 166 GLN A CA 1
ATOM 1361 C C . GLN A 1 166 ? -7.440 15.035 3.321 1.00 88.38 166 GLN A C 1
ATOM 1363 O O . GLN A 1 166 ? -7.673 15.104 2.114 1.00 88.38 166 GLN A O 1
ATOM 1368 N N . THR A 1 167 ? -6.352 15.574 3.875 1.00 93.50 167 THR A N 1
ATOM 1369 C CA . THR A 1 167 ? -5.307 16.250 3.091 1.00 93.50 167 THR A CA 1
ATOM 1370 C C . THR A 1 167 ? -4.687 15.303 2.064 1.00 93.50 167 THR A C 1
ATOM 1372 O O . THR A 1 167 ? -4.746 15.588 0.868 1.00 93.50 167 THR A O 1
ATOM 1375 N N . TYR A 1 168 ? -4.196 14.137 2.496 1.00 87.50 168 TYR A N 1
ATOM 1376 C CA . TYR A 1 168 ? -3.599 13.156 1.579 1.00 87.50 168 TYR A CA 1
ATOM 1377 C C . TYR A 1 168 ? -4.619 12.558 0.600 1.00 87.50 168 TYR A C 1
ATOM 1379 O O . TYR A 1 168 ? -4.284 12.248 -0.540 1.00 87.50 168 TYR A O 1
ATOM 1387 N N . LEU A 1 169 ? -5.889 12.421 0.996 1.00 86.56 169 LEU A N 1
ATOM 1388 C CA . LEU A 1 169 ? -6.925 11.951 0.074 1.00 86.56 169 LEU A CA 1
ATOM 1389 C C . LEU A 1 169 ? -7.140 12.938 -1.081 1.00 86.56 169 LEU A C 1
ATOM 1391 O O . LEU A 1 169 ? -7.226 12.519 -2.231 1.00 86.56 169 LEU A O 1
ATOM 1395 N N . ARG A 1 170 ? -7.206 14.244 -0.791 1.00 82.88 170 ARG A N 1
ATOM 1396 C CA . ARG A 1 170 ? -7.335 15.282 -1.828 1.00 82.88 170 ARG A CA 1
ATOM 1397 C C . ARG A 1 170 ? -6.125 15.311 -2.753 1.00 82.88 170 ARG A C 1
ATOM 1399 O O . ARG A 1 170 ? -6.296 15.412 -3.961 1.00 82.88 170 ARG A O 1
ATOM 1406 N N . GLU A 1 171 ? -4.926 15.184 -2.193 1.00 88.56 171 GLU A N 1
ATOM 1407 C CA . GLU A 1 171 ? -3.692 15.090 -2.975 1.00 88.56 171 GLU A CA 1
ATOM 1408 C C . GLU A 1 171 ? -3.727 13.892 -3.932 1.00 88.56 171 GLU A C 1
ATOM 1410 O O . GLU A 1 171 ? -3.496 14.052 -5.127 1.00 88.56 171 GLU A O 1
ATOM 1415 N N . SER A 1 172 ? -4.111 12.710 -3.441 1.00 81.69 172 SER A N 1
ATOM 1416 C CA . SER A 1 172 ? -4.283 11.520 -4.278 1.00 81.69 172 SER A CA 1
ATOM 1417 C C . SER A 1 172 ? -5.297 11.733 -5.411 1.00 81.69 172 SER A C 1
ATOM 1419 O O . SER A 1 172 ? -5.020 11.380 -6.557 1.00 81.69 172 SER A O 1
ATOM 1421 N N . ILE A 1 173 ? -6.443 12.364 -5.124 1.00 77.75 173 ILE A N 1
ATOM 1422 C CA . ILE A 1 173 ? -7.462 12.694 -6.136 1.00 77.75 173 ILE A CA 1
ATOM 1423 C C . ILE A 1 173 ? -6.888 13.618 -7.217 1.00 77.75 173 ILE A C 1
ATOM 1425 O O . ILE A 1 173 ? -7.111 13.365 -8.400 1.00 77.75 173 ILE A O 1
ATOM 1429 N N . ASN A 1 174 ? -6.131 14.649 -6.831 1.00 79.12 174 ASN A N 1
ATOM 1430 C CA . ASN A 1 174 ? -5.491 15.556 -7.786 1.00 79.12 174 ASN A CA 1
ATOM 1431 C C . ASN A 1 174 ? -4.498 14.806 -8.684 1.00 79.12 174 ASN A C 1
ATOM 1433 O O . ASN A 1 174 ? -4.554 14.951 -9.901 1.00 79.12 174 ASN A O 1
ATOM 1437 N N . LEU A 1 175 ? -3.666 13.933 -8.106 1.00 79.81 175 LEU A N 1
ATOM 1438 C CA . LEU A 1 175 ? -2.703 13.116 -8.854 1.00 79.81 175 LEU A CA 1
ATOM 1439 C C . LEU A 1 175 ? -3.383 12.163 -9.850 1.00 79.81 175 LEU A C 1
ATOM 1441 O O . LEU A 1 175 ? -2.873 11.951 -10.949 1.00 79.81 175 LEU A O 1
ATOM 1445 N N . TYR A 1 176 ? -4.540 11.592 -9.496 1.00 73.12 176 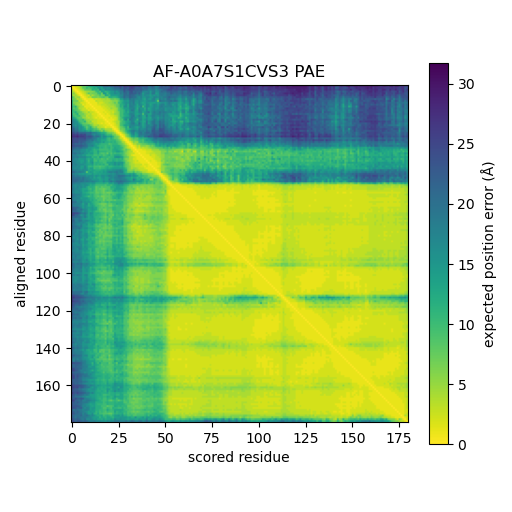TYR A N 1
ATOM 1446 C CA . TYR A 1 176 ? -5.338 10.815 -10.449 1.00 73.12 176 TYR A CA 1
ATOM 1447 C C . TYR A 1 176 ? -5.947 11.687 -11.554 1.00 73.12 176 TYR A C 1
ATOM 1449 O O . TYR A 1 176 ? -6.071 11.212 -12.681 1.00 73.12 176 TYR A O 1
ATOM 1457 N N . GLY A 1 177 ? -6.321 12.932 -11.248 1.00 68.50 177 GLY A N 1
ATOM 1458 C CA . GLY A 1 177 ? -6.800 13.905 -12.233 1.00 68.50 177 GLY A CA 1
ATOM 1459 C C . GLY A 1 177 ? -5.717 14.328 -13.229 1.00 68.50 177 GLY A C 1
ATOM 1460 O O . GLY A 1 177 ? -5.996 14.418 -14.416 1.00 68.50 177 GLY A O 1
ATOM 1461 N N . GLU A 1 178 ? -4.477 14.512 -12.771 1.00 73.88 178 GLU A N 1
ATOM 1462 C CA . GLU A 1 178 ? -3.317 14.852 -13.615 1.00 73.88 178 GLU A CA 1
ATOM 1463 C C . GLU A 1 178 ? -2.856 13.708 -14.530 1.00 73.88 178 GLU A C 1
ATOM 1465 O O . GLU A 1 178 ? -2.117 13.934 -15.486 1.00 73.88 178 GLU A O 1
ATOM 1470 N N . TRP A 1 179 ? -3.248 12.468 -14.231 1.00 69.50 179 TRP A N 1
ATOM 1471 C CA . TRP A 1 179 ? -2.914 11.313 -15.063 1.00 69.50 179 TRP A CA 1
ATOM 1472 C C . TRP A 1 179 ? -3.800 11.194 -16.323 1.00 69.50 179 TRP A C 1
ATOM 1474 O O . TRP A 1 179 ? -3.426 10.461 -17.242 1.00 69.50 179 TRP A O 1
ATOM 1484 N N . GLN A 1 180 ? -4.956 11.870 -16.363 1.00 50.84 180 GLN A N 1
ATOM 1485 C CA . GLN A 1 180 ? -5.885 11.859 -17.506 1.00 50.84 180 GLN A CA 1
ATOM 1486 C C . GLN A 1 180 ? -5.351 12.659 -18.696 1.00 50.84 180 GLN A C 1
ATOM 1488 O O . GLN A 1 180 ? -5.547 12.167 -19.832 1.00 50.84 180 GLN A O 1
#

Mean predicted aligned error: 8.34 Å

Radius of gyration: 16.07 Å; Cα contacts (8 Å, |Δi|>4): 179; chains: 1; bounding box: 38×39×48 Å

Secondary structure (DSSP, 8-state):
-HHHHHHHHHHHHHHHHHHHHHHHSS-S----TTHHHHHHHHHHHHHTT----HHHHHHHHHHHHHHHHHH--HHHHHHHHHHHHHHHHHHHTT-TTHHHHHHHHHHHHHHTSHHHHHHTHHHHHHHHHHHHHHHHHTT-HHHHHHHHHHHHHHIIIII--HHHHHHHHHHHHHHHHHT-

pLDDT: mean 78.66, std 19.0, range [28.73, 97.94]

Organism: Cyclophora tenuis (NCBI:txid216820)

Sequence (180 aa):
IELESTNALARAVLFTYQLTLSLHFKAWKPLEDGQFDRYVNVREKVFGGHVSNCSACFLEGFVAFLLYERTRKMRYLRRGRRMTRRIRRWTQAGVLNSVPFATLLRGESIVANSSNARRRKSEVLQIYKEAVVQATDLKILQYHAMFTERFSDVLSRVYGEKDESQTYLRESINLYGEWQ